Protein AF-A0A7V5PD47-F1 (afdb_monomer)

pLDDT: mean 81.43, std 14.52, range [39.03, 97.75]

Nearest PDB structures (foldseek):
  3t6g-assembly2_D  TM=5.057E-01  e=4.982E+00  Homo sapiens

Foldseek 3Di:
DVPVVVVCVVCVVVVPDDDPPCPVVVVVVVVVVVVVVVVVVVCVVVVVVVVVVVVVVVVVVVCVVPPCPDPDPCPPVVVVVLVVLLVVLVVLLVVLLVVLVPDDAPPDPVVSVVVNVVLVVLVVVLVVLVVVCVVPPPPVVSSVVSSVSSVVSNVVSVVVVVVRVVVVVVPDDDPPDPPDD

Structure (mmCIF, N/CA/C/O backbone):
data_AF-A0A7V5PD47-F1
#
_entry.id   AF-A0A7V5PD47-F1
#
loop_
_atom_site.group_PDB
_atom_site.id
_atom_site.type_symbol
_atom_site.label_atom_id
_atom_site.label_alt_id
_atom_site.label_comp_id
_atom_site.label_asym_id
_atom_site.label_entity_id
_atom_site.label_seq_id
_atom_site.pdbx_PDB_ins_code
_atom_site.Cartn_x
_atom_site.Cartn_y
_atom_site.Cartn_z
_atom_site.occupancy
_atom_site.B_iso_or_equiv
_atom_site.auth_seq_id
_atom_site.auth_comp_id
_atom_site.auth_asym_id
_atom_site.auth_atom_id
_atom_site.pdbx_PDB_model_num
ATOM 1 N N . MET A 1 1 ? 82.152 -24.594 -36.774 1.00 58.94 1 MET A N 1
ATOM 2 C CA . MET A 1 1 ? 82.075 -24.508 -35.300 1.00 58.94 1 MET A CA 1
ATOM 3 C C . MET A 1 1 ? 83.399 -24.050 -34.672 1.00 58.94 1 MET A C 1
ATOM 5 O O . MET A 1 1 ? 83.372 -23.385 -33.651 1.00 58.94 1 MET A O 1
ATOM 9 N N . ASP A 1 2 ? 84.544 -24.261 -35.330 1.00 72.94 2 ASP A N 1
ATOM 10 C CA . ASP A 1 2 ? 85.884 -24.079 -34.735 1.00 72.94 2 ASP A CA 1
ATOM 11 C C . ASP A 1 2 ? 86.361 -22.650 -34.431 1.00 72.94 2 ASP A C 1
ATOM 13 O O . ASP A 1 2 ? 87.332 -22.489 -33.694 1.00 72.94 2 ASP A O 1
ATOM 17 N N . LYS A 1 3 ? 85.757 -21.604 -35.015 1.00 82.06 3 LYS A N 1
ATOM 18 C CA . LYS A 1 3 ? 86.211 -20.213 -34.804 1.00 82.06 3 LYS A CA 1
ATOM 19 C C . LYS A 1 3 ? 85.827 -19.682 -33.424 1.00 82.06 3 LYS A C 1
ATOM 21 O O . LYS A 1 3 ? 86.646 -19.045 -32.774 1.00 82.06 3 LYS A O 1
ATOM 26 N N . LEU A 1 4 ? 84.603 -19.974 -32.982 1.00 83.81 4 LEU A N 1
ATOM 27 C CA . LEU A 1 4 ? 84.113 -19.558 -31.669 1.00 83.81 4 LEU A CA 1
ATOM 28 C C . LEU A 1 4 ? 84.845 -20.318 -30.560 1.00 83.81 4 LEU A C 1
ATOM 30 O O . LEU A 1 4 ? 85.308 -19.705 -29.607 1.00 83.81 4 LEU A O 1
ATOM 34 N N . SER A 1 5 ? 85.023 -21.632 -30.731 1.00 82.94 5 SER A N 1
ATOM 35 C CA . SER A 1 5 ? 85.768 -22.462 -29.782 1.00 82.94 5 SER A CA 1
ATOM 36 C C . SER A 1 5 ? 87.218 -22.003 -29.640 1.00 82.94 5 SER A C 1
ATOM 38 O O . SER A 1 5 ? 87.678 -21.831 -28.518 1.00 82.94 5 SER A O 1
ATOM 40 N N . ARG A 1 6 ? 87.913 -21.708 -30.754 1.00 86.25 6 ARG A N 1
ATOM 41 C CA . ARG A 1 6 ? 89.262 -21.123 -30.699 1.00 86.25 6 ARG A CA 1
ATOM 42 C C . ARG A 1 6 ? 89.269 -19.781 -29.982 1.00 86.25 6 ARG A C 1
ATOM 44 O O . ARG A 1 6 ? 90.082 -19.602 -29.093 1.00 86.25 6 ARG A O 1
ATOM 51 N N . TYR A 1 7 ? 88.347 -18.878 -30.311 1.00 89.19 7 TYR A N 1
ATOM 52 C CA . TYR A 1 7 ? 88.284 -17.556 -29.684 1.00 89.19 7 TYR A CA 1
ATOM 53 C C . TYR A 1 7 ? 88.085 -17.632 -28.164 1.00 89.19 7 TYR A C 1
ATOM 55 O O . TYR A 1 7 ? 88.817 -16.978 -27.426 1.00 89.19 7 TYR A O 1
ATOM 63 N N . ILE A 1 8 ? 87.142 -18.461 -27.705 1.00 86.25 8 ILE A N 1
ATOM 64 C CA . ILE A 1 8 ? 86.881 -18.683 -26.275 1.00 86.25 8 ILE A CA 1
ATOM 65 C C . ILE A 1 8 ? 88.110 -19.293 -25.597 1.00 86.25 8 ILE A C 1
ATOM 67 O O . ILE A 1 8 ? 88.453 -18.907 -24.487 1.00 86.25 8 ILE A O 1
ATOM 71 N N . GLN A 1 9 ? 88.798 -20.217 -26.268 1.00 84.44 9 GLN A N 1
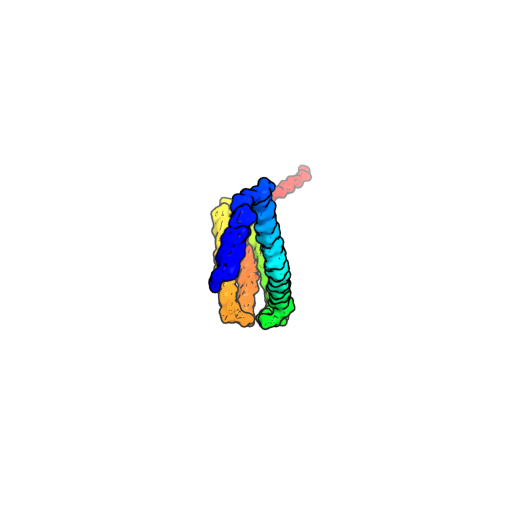ATOM 72 C CA . GLN A 1 9 ? 89.962 -20.888 -25.701 1.00 84.44 9 GLN A CA 1
ATOM 73 C C . GLN A 1 9 ? 91.203 -19.985 -25.648 1.00 84.44 9 GLN A C 1
ATOM 75 O O . GLN A 1 9 ? 91.967 -20.080 -24.694 1.00 84.44 9 GLN A O 1
ATOM 80 N N . THR A 1 10 ? 91.385 -19.085 -26.622 1.00 87.31 10 THR A N 1
ATOM 81 C CA . THR A 1 10 ? 92.471 -18.087 -26.626 1.00 87.31 10 THR A CA 1
ATOM 82 C C . THR A 1 10 ? 92.263 -16.992 -25.577 1.00 87.31 10 THR A C 1
ATOM 84 O O . THR A 1 10 ? 93.242 -16.494 -25.041 1.00 87.31 10 THR A O 1
ATOM 87 N N . HIS A 1 11 ? 91.012 -16.650 -25.253 1.00 86.56 11 HIS A N 1
ATOM 88 C CA . HIS A 1 11 ? 90.667 -15.605 -24.274 1.00 86.56 11 HIS A CA 1
ATOM 89 C C . HIS A 1 11 ? 90.121 -16.191 -22.967 1.00 86.56 11 HIS A C 1
ATOM 91 O O . HIS A 1 11 ? 89.362 -15.540 -22.257 1.00 86.56 11 HIS A O 1
ATOM 97 N N . ARG A 1 12 ? 90.454 -17.451 -22.661 1.00 81.25 12 ARG A N 1
ATOM 98 C CA . ARG A 1 12 ? 89.879 -18.175 -21.521 1.00 81.25 12 ARG A CA 1
ATOM 99 C C . ARG A 1 12 ? 90.144 -17.469 -20.193 1.00 81.25 12 ARG A C 1
ATOM 101 O O . ARG A 1 12 ? 89.242 -17.412 -19.365 1.00 81.25 12 ARG A O 1
ATOM 108 N N . GLU A 1 13 ? 91.337 -16.902 -20.027 1.00 81.88 13 GLU A N 1
ATOM 109 C CA . GLU A 1 13 ? 91.715 -16.178 -18.808 1.00 81.88 13 GLU A CA 1
ATOM 110 C C . GLU A 1 13 ? 90.809 -14.966 -18.547 1.00 81.88 13 GLU A C 1
ATOM 112 O O . GLU A 1 13 ? 90.414 -14.751 -17.407 1.00 81.88 13 GLU A O 1
ATOM 117 N N . ASP A 1 14 ? 90.367 -14.255 -19.591 1.00 82.38 14 ASP A N 1
ATOM 118 C CA . ASP A 1 14 ? 89.463 -13.101 -19.462 1.00 82.38 14 ASP A CA 1
ATOM 119 C C . ASP A 1 14 ? 88.055 -13.495 -18.976 1.00 82.38 14 ASP A C 1
ATOM 121 O O . ASP A 1 14 ? 87.327 -12.668 -18.423 1.00 82.38 14 ASP A O 1
ATOM 125 N N . PHE A 1 15 ? 87.654 -14.757 -19.179 1.00 79.75 15 PHE A N 1
ATOM 126 C CA . PHE A 1 15 ? 86.358 -15.292 -18.746 1.00 79.75 15 PHE A CA 1
ATOM 127 C C . PHE A 1 15 ? 86.397 -15.953 -17.364 1.00 79.75 15 PHE A C 1
ATOM 129 O O . PHE A 1 15 ? 85.338 -16.198 -16.789 1.00 79.75 15 PHE A O 1
ATOM 136 N N . GLU A 1 16 ? 87.587 -16.258 -16.843 1.00 77.56 16 GLU A N 1
ATOM 137 C CA . GLU A 1 16 ? 87.778 -16.855 -15.513 1.00 77.56 16 GLU A CA 1
ATOM 138 C C . GLU A 1 16 ? 87.988 -15.798 -14.416 1.00 77.56 16 GLU A C 1
ATOM 140 O O . GLU A 1 16 ? 88.070 -16.140 -13.237 1.00 77.56 16 GLU A O 1
ATOM 145 N N . VAL A 1 17 ? 88.020 -14.511 -14.785 1.00 79.31 17 VAL A N 1
ATOM 146 C CA . VAL A 1 17 ? 88.050 -13.395 -13.836 1.00 79.31 17 VAL A CA 1
ATOM 147 C C . VAL A 1 17 ? 86.720 -13.306 -13.094 1.00 79.31 17 VAL A C 1
ATOM 149 O O . VAL A 1 17 ? 85.649 -13.210 -13.699 1.00 79.31 17 VAL A O 1
ATOM 152 N N . ASP A 1 18 ? 86.803 -13.303 -11.766 1.00 76.19 18 ASP A N 1
ATOM 153 C CA . ASP A 1 18 ? 85.629 -13.217 -10.909 1.00 76.19 18 ASP A CA 1
ATOM 154 C C . ASP A 1 18 ? 84.878 -11.895 -11.134 1.00 76.19 18 ASP A C 1
ATOM 156 O O . ASP A 1 18 ? 85.470 -10.836 -11.381 1.00 76.19 18 ASP A O 1
ATOM 160 N N . ALA A 1 19 ? 83.548 -11.944 -11.075 1.00 74.31 19 ALA A N 1
ATOM 161 C CA . ALA A 1 19 ? 82.744 -10.753 -11.325 1.00 74.31 19 ALA A CA 1
ATOM 162 C C . ALA A 1 19 ? 83.050 -9.670 -10.270 1.00 74.31 19 ALA A C 1
ATOM 164 O O . ALA A 1 19 ? 83.188 -9.986 -9.087 1.00 74.31 19 ALA A O 1
ATOM 165 N N . PRO A 1 20 ? 83.086 -8.376 -10.647 1.00 79.94 20 PRO A N 1
ATOM 166 C CA . PRO A 1 20 ? 83.371 -7.313 -9.692 1.00 79.94 20 PRO A CA 1
ATOM 167 C C . PRO A 1 20 ? 82.329 -7.302 -8.569 1.00 79.94 20 PRO A C 1
ATOM 169 O O . PRO A 1 20 ? 81.128 -7.481 -8.820 1.00 79.94 20 PRO A O 1
ATOM 172 N N . GLU A 1 21 ? 82.774 -7.035 -7.340 1.00 81.19 21 GLU A N 1
ATOM 173 C CA . GLU A 1 21 ? 81.915 -7.043 -6.153 1.00 81.19 21 GLU A CA 1
ATOM 174 C C . GLU A 1 21 ? 80.632 -6.221 -6.366 1.00 81.19 21 GLU A C 1
ATOM 176 O O . GLU A 1 21 ? 80.638 -5.124 -6.940 1.00 81.19 21 GLU A O 1
ATOM 181 N N . GLY A 1 22 ? 79.489 -6.779 -5.958 1.00 81.62 22 GLY A N 1
ATOM 182 C CA . GLY A 1 22 ? 78.172 -6.156 -6.130 1.00 81.62 22 GLY A CA 1
ATOM 183 C C . GLY A 1 22 ? 77.592 -6.223 -7.553 1.00 81.62 22 GLY A C 1
ATOM 184 O O . GLY A 1 22 ? 76.548 -5.625 -7.827 1.00 81.62 22 GLY A O 1
ATOM 185 N N . HIS A 1 23 ? 78.218 -6.935 -8.502 1.00 86.88 23 HIS A N 1
ATOM 186 C CA . HIS A 1 23 ? 77.628 -7.196 -9.825 1.00 86.88 23 HIS A CA 1
ATOM 187 C C . HIS A 1 23 ? 76.261 -7.900 -9.726 1.00 86.88 23 HIS A C 1
ATOM 189 O O . HIS A 1 23 ? 75.295 -7.453 -10.351 1.00 86.88 23 HIS A O 1
ATOM 195 N N . GLY A 1 24 ? 76.154 -8.939 -8.889 1.00 86.44 24 GLY A N 1
ATOM 196 C CA . GLY A 1 24 ? 74.909 -9.686 -8.676 1.00 86.44 24 GLY A CA 1
ATOM 197 C C . GLY A 1 24 ? 73.771 -8.807 -8.152 1.00 86.44 24 GLY A C 1
ATOM 198 O O . GLY A 1 24 ? 72.665 -8.830 -8.691 1.00 86.44 24 GLY A O 1
ATOM 199 N N . GLU A 1 25 ? 74.053 -7.941 -7.179 1.00 86.50 25 GLU A N 1
ATOM 200 C CA . GLU A 1 25 ? 73.067 -6.994 -6.648 1.00 86.50 25 GLU A CA 1
ATOM 201 C C . GLU A 1 25 ? 72.596 -5.995 -7.709 1.00 86.50 25 GLU A C 1
ATOM 203 O O . GLU A 1 25 ? 71.400 -5.727 -7.842 1.00 86.50 25 GLU A O 1
ATOM 208 N N . ARG A 1 26 ? 73.522 -5.468 -8.523 1.00 85.19 26 ARG A N 1
ATOM 209 C CA . ARG A 1 26 ? 73.197 -4.560 -9.634 1.00 85.19 26 ARG A CA 1
ATOM 210 C C . ARG A 1 26 ? 72.350 -5.252 -10.702 1.00 85.19 26 ARG A C 1
ATOM 212 O O . ARG A 1 26 ? 71.422 -4.633 -11.234 1.00 85.19 26 ARG A O 1
ATOM 219 N N . PHE A 1 27 ? 72.630 -6.520 -10.990 1.00 86.75 27 PHE A N 1
ATOM 220 C CA . PHE A 1 27 ? 71.839 -7.338 -11.904 1.00 86.75 27 PHE A CA 1
ATOM 221 C C . PHE A 1 27 ? 70.420 -7.573 -11.364 1.00 86.75 27 PHE A C 1
ATOM 223 O O . PHE A 1 27 ? 69.443 -7.253 -12.047 1.00 86.75 27 PHE A O 1
ATOM 230 N N . LEU A 1 28 ? 70.292 -8.013 -10.108 1.00 85.62 28 LEU A N 1
ATOM 231 C CA . LEU A 1 28 ? 69.005 -8.216 -9.434 1.00 85.62 28 LEU A CA 1
ATOM 232 C C . LEU A 1 28 ? 68.186 -6.919 -9.356 1.00 85.62 28 LEU A C 1
ATOM 234 O O . LEU A 1 28 ? 66.979 -6.914 -9.614 1.00 85.62 28 LEU A O 1
ATOM 238 N N . LYS A 1 29 ? 68.838 -5.783 -9.082 1.00 85.75 29 LYS A N 1
ATOM 239 C CA . LYS A 1 29 ? 68.199 -4.461 -9.052 1.00 85.75 29 LYS A CA 1
ATOM 240 C C . LYS A 1 29 ? 67.661 -4.049 -10.428 1.00 85.75 29 LYS A C 1
ATOM 242 O O . LYS A 1 29 ? 66.534 -3.552 -10.513 1.00 85.75 29 LYS A O 1
ATOM 247 N N . LYS A 1 30 ? 68.412 -4.296 -11.511 1.00 81.25 30 LYS A N 1
ATOM 248 C CA . LYS A 1 30 ? 67.950 -4.056 -12.895 1.00 81.25 30 LYS A CA 1
ATOM 249 C C . LYS A 1 30 ? 66.792 -4.984 -13.285 1.00 81.25 30 LYS A C 1
ATOM 251 O O . LYS A 1 30 ? 65.845 -4.518 -13.924 1.00 81.25 30 LYS A O 1
ATOM 256 N N . LEU A 1 31 ? 66.819 -6.250 -12.862 1.00 79.50 31 LEU A N 1
ATOM 257 C CA . LEU A 1 31 ? 65.750 -7.220 -13.125 1.00 79.50 31 LEU A CA 1
ATOM 258 C C . LEU A 1 31 ? 64.430 -6.804 -12.450 1.00 79.50 31 LEU A C 1
ATOM 260 O O . LEU A 1 31 ? 63.381 -6.747 -13.098 1.00 79.50 31 LEU A O 1
ATOM 264 N N . ASN A 1 32 ? 64.495 -6.395 -11.180 1.00 74.75 32 ASN A N 1
ATOM 265 C CA . ASN A 1 32 ? 63.324 -5.965 -10.410 1.00 74.75 32 ASN A CA 1
ATOM 266 C C . ASN A 1 32 ? 62.680 -4.668 -10.939 1.00 74.75 32 ASN A C 1
ATOM 268 O O . ASN A 1 32 ? 61.454 -4.523 -10.913 1.00 74.75 32 ASN A O 1
ATOM 272 N N . HIS A 1 33 ? 63.466 -3.722 -11.466 1.00 66.75 33 HIS A N 1
ATOM 273 C CA . HIS A 1 33 ? 62.922 -2.490 -12.056 1.00 66.75 33 HIS A CA 1
ATOM 274 C C . HIS A 1 33 ? 62.134 -2.720 -13.355 1.00 66.75 33 HIS A C 1
ATOM 276 O O . HIS A 1 33 ? 61.173 -1.992 -13.625 1.00 66.75 33 HIS A O 1
ATOM 282 N N . ARG A 1 34 ? 62.480 -3.746 -14.143 1.00 61.22 34 ARG A N 1
ATOM 283 C CA . ARG A 1 34 ? 61.783 -4.060 -15.401 1.00 61.22 34 ARG A CA 1
ATOM 284 C C . ARG A 1 34 ? 60.384 -4.640 -15.159 1.00 61.22 34 ARG A C 1
ATOM 286 O O . ARG A 1 34 ? 59.446 -4.277 -15.867 1.00 61.22 34 ARG A O 1
ATOM 293 N N . HIS A 1 35 ? 60.215 -5.454 -14.114 1.00 60.88 35 HIS A N 1
ATOM 294 C CA . HIS A 1 35 ? 58.916 -6.040 -13.764 1.00 60.88 35 HIS A CA 1
ATOM 295 C C . HIS A 1 35 ? 57.913 -5.010 -13.224 1.00 60.88 35 HIS A C 1
ATOM 297 O O . HIS A 1 35 ? 56.755 -5.012 -13.649 1.00 60.88 35 HIS A O 1
ATOM 303 N N . ARG A 1 36 ? 58.346 -4.069 -12.368 1.00 58.69 36 ARG A N 1
ATOM 304 C CA . ARG A 1 36 ? 57.442 -3.074 -11.753 1.00 58.69 36 ARG A CA 1
ATOM 305 C C . ARG A 1 36 ? 56.825 -2.077 -12.742 1.00 58.69 36 ARG A C 1
ATOM 307 O O . ARG A 1 36 ? 55.672 -1.693 -12.560 1.00 58.69 36 ARG A O 1
ATOM 314 N N . ARG A 1 37 ? 57.535 -1.672 -13.805 1.00 56.12 37 ARG A N 1
ATOM 315 C CA . ARG A 1 37 ? 56.969 -0.760 -14.824 1.00 56.12 37 ARG A CA 1
ATOM 316 C C . ARG A 1 37 ? 55.928 -1.434 -15.727 1.00 56.12 37 ARG A C 1
ATOM 318 O O . ARG A 1 37 ? 55.008 -0.761 -16.182 1.00 56.12 37 ARG A O 1
ATOM 325 N N . SER A 1 38 ? 56.029 -2.745 -15.956 1.00 57.44 38 SER A N 1
ATOM 326 C CA . SER A 1 38 ? 55.135 -3.461 -16.881 1.00 57.44 38 SER A CA 1
ATOM 327 C C . SER A 1 38 ? 53.690 -3.581 -16.374 1.00 57.44 38 SER A C 1
ATOM 329 O O . SER A 1 38 ? 52.755 -3.454 -17.162 1.00 57.44 38 SER A O 1
ATOM 331 N N . LEU A 1 39 ? 53.492 -3.741 -15.060 1.00 57.41 39 LEU A N 1
ATOM 332 C CA . LEU A 1 39 ? 52.159 -3.882 -14.465 1.00 57.41 39 LEU A CA 1
ATOM 333 C C . LEU A 1 39 ? 51.364 -2.570 -14.516 1.00 57.41 39 LEU A C 1
ATOM 335 O O . LEU A 1 39 ? 50.199 -2.564 -14.909 1.00 57.41 39 LEU A O 1
ATOM 339 N N . LEU A 1 40 ? 52.010 -1.442 -14.203 1.00 57.31 40 LEU A N 1
ATOM 340 C CA . LEU A 1 40 ? 51.363 -0.125 -14.210 1.00 57.31 40 LEU A CA 1
ATOM 341 C C . LEU A 1 40 ? 50.981 0.341 -15.622 1.00 57.31 40 LEU A C 1
ATOM 343 O O . LEU A 1 40 ? 49.951 0.987 -15.805 1.00 57.31 40 LEU A O 1
ATOM 347 N N . ILE A 1 41 ? 51.782 0.002 -16.635 1.00 58.91 41 ILE A N 1
ATOM 348 C CA . ILE A 1 41 ? 51.493 0.367 -18.030 1.00 58.91 41 ILE A CA 1
ATOM 349 C C . ILE A 1 41 ? 50.381 -0.527 -18.605 1.00 58.91 41 ILE A C 1
ATOM 351 O O . ILE A 1 41 ? 49.539 -0.040 -19.358 1.00 58.91 41 ILE A O 1
ATOM 355 N N . ARG A 1 42 ? 50.311 -1.803 -18.196 1.00 60.34 42 ARG A N 1
ATOM 356 C CA . ARG A 1 42 ? 49.287 -2.759 -18.652 1.00 60.34 42 ARG A CA 1
ATOM 357 C C . ARG A 1 42 ? 47.911 -2.544 -18.010 1.00 60.34 42 ARG A C 1
ATOM 359 O O . ARG A 1 42 ? 46.904 -2.836 -18.645 1.00 60.34 42 ARG A O 1
ATOM 366 N N . ALA A 1 43 ? 47.852 -1.985 -16.800 1.00 60.25 43 ALA A N 1
ATOM 367 C CA . ALA A 1 43 ? 46.596 -1.671 -16.106 1.00 60.25 43 ALA A CA 1
ATOM 368 C C . ALA A 1 43 ? 45.908 -0.379 -16.601 1.00 60.25 43 ALA A C 1
ATOM 370 O O . ALA A 1 43 ? 44.695 -0.225 -16.454 1.00 60.25 43 ALA A O 1
ATOM 371 N N . ARG A 1 44 ? 46.651 0.549 -17.225 1.00 63.06 44 ARG A N 1
ATOM 372 C CA . ARG A 1 44 ? 46.114 1.821 -17.748 1.00 63.06 44 ARG A CA 1
ATOM 373 C C . ARG A 1 44 ? 44.988 1.674 -18.786 1.00 63.06 44 ARG A C 1
ATOM 375 O O . ARG A 1 44 ? 44.016 2.417 -18.663 1.00 63.06 44 ARG A O 1
ATOM 382 N N . PRO A 1 45 ? 45.059 0.785 -19.797 1.00 66.69 45 PRO A N 1
ATOM 383 C CA . PRO A 1 45 ? 43.943 0.602 -20.727 1.00 66.69 45 PRO A CA 1
ATOM 384 C C . PRO A 1 45 ? 42.736 -0.099 -20.082 1.00 66.69 45 PRO A C 1
ATOM 386 O O . PRO A 1 45 ? 41.606 0.260 -20.391 1.00 66.69 45 PRO A O 1
ATOM 389 N N . VAL A 1 46 ? 42.948 -1.028 -19.141 1.00 68.19 46 VAL A N 1
ATOM 390 C CA . VAL A 1 46 ? 41.859 -1.763 -18.464 1.00 68.19 46 VAL A CA 1
ATOM 391 C C . VAL A 1 46 ? 41.002 -0.829 -17.604 1.00 68.19 46 VAL A C 1
ATOM 393 O O . VAL A 1 46 ? 39.778 -0.892 -17.662 1.00 68.19 46 VAL A O 1
ATOM 396 N N . LEU A 1 47 ? 41.631 0.106 -16.883 1.00 68.31 47 LEU A N 1
ATOM 397 C CA . LEU A 1 47 ? 40.919 1.127 -16.102 1.00 68.31 47 LEU A CA 1
ATOM 398 C C . LEU A 1 47 ? 40.067 2.057 -16.981 1.00 68.31 47 LEU A C 1
ATOM 400 O O . LEU A 1 47 ? 38.970 2.441 -16.583 1.00 68.31 47 LEU A O 1
ATOM 404 N N . LYS A 1 48 ? 40.532 2.385 -18.194 1.00 72.75 48 LYS A N 1
ATOM 405 C CA . LYS A 1 48 ? 39.753 3.190 -19.150 1.00 72.75 48 LYS A CA 1
ATOM 406 C C . LYS A 1 48 ? 38.530 2.430 -19.670 1.00 72.75 48 LYS A C 1
ATOM 408 O O . LYS A 1 48 ? 37.450 3.003 -19.745 1.00 72.75 48 LYS A O 1
ATOM 413 N N . ILE A 1 49 ? 38.685 1.141 -19.979 1.00 75.69 49 ILE A N 1
ATOM 414 C CA . ILE A 1 49 ? 37.586 0.280 -20.447 1.00 75.69 49 ILE A CA 1
ATOM 415 C C . ILE A 1 49 ? 36.536 0.087 -19.341 1.00 75.69 49 ILE A C 1
ATOM 417 O O . ILE A 1 49 ? 35.339 0.184 -19.607 1.00 75.69 49 ILE A O 1
ATOM 421 N N . ALA A 1 50 ? 36.966 -0.110 -18.092 1.00 76.75 50 ALA A N 1
ATOM 422 C CA . ALA A 1 50 ? 36.062 -0.211 -16.947 1.00 76.75 50 ALA A CA 1
ATOM 423 C C . ALA A 1 50 ? 35.230 1.071 -16.746 1.00 76.75 50 ALA A C 1
ATOM 425 O O . ALA A 1 50 ? 34.024 0.996 -16.543 1.00 76.75 50 ALA A O 1
ATOM 426 N N . GLY A 1 51 ? 35.843 2.254 -16.879 1.00 79.31 51 GLY A N 1
ATOM 427 C CA . GLY A 1 51 ? 35.114 3.525 -16.791 1.00 79.31 51 GLY A CA 1
ATOM 428 C C . GLY A 1 51 ? 34.080 3.710 -17.908 1.00 79.31 51 GLY A C 1
ATOM 429 O O . GLY A 1 51 ? 32.958 4.132 -17.647 1.00 79.31 51 GLY A O 1
ATOM 430 N N . ILE A 1 52 ? 34.429 3.346 -19.145 1.00 83.50 52 ILE A N 1
ATOM 431 C CA . ILE A 1 52 ? 33.528 3.466 -20.301 1.00 83.50 52 ILE A CA 1
ATOM 432 C C . ILE A 1 52 ? 32.351 2.487 -20.187 1.00 83.50 52 ILE A C 1
ATOM 434 O O . ILE A 1 52 ? 31.207 2.883 -20.381 1.00 83.50 52 ILE A O 1
ATOM 438 N N . THR A 1 53 ? 32.608 1.225 -19.833 1.00 83.94 53 THR A N 1
ATOM 439 C CA . THR A 1 53 ? 31.546 0.218 -19.639 1.00 83.94 53 THR A CA 1
ATOM 440 C C . THR A 1 53 ? 30.598 0.596 -18.507 1.00 83.94 53 THR A C 1
ATOM 442 O O . THR A 1 53 ? 29.388 0.483 -18.675 1.00 83.94 53 THR A O 1
ATOM 445 N N . LEU A 1 54 ? 31.121 1.127 -17.398 1.00 87.62 54 LEU A N 1
ATOM 446 C CA . LEU A 1 54 ? 30.302 1.649 -16.308 1.00 87.62 54 LEU A CA 1
ATOM 447 C C . LEU A 1 54 ? 29.398 2.794 -16.791 1.00 87.62 54 LEU A C 1
ATOM 449 O O . LEU A 1 54 ? 28.200 2.767 -16.533 1.00 87.62 54 LEU A O 1
ATOM 453 N N . LEU A 1 55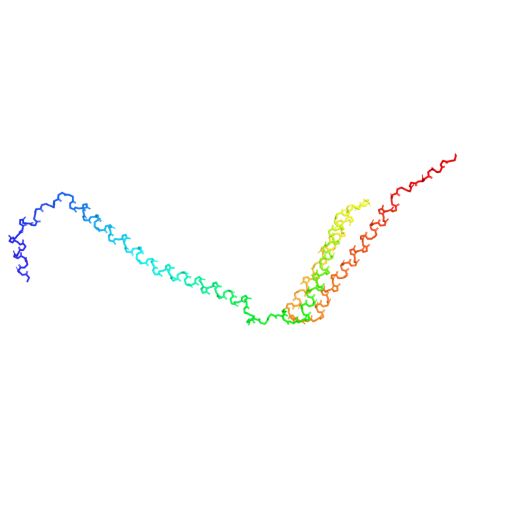 ? 29.931 3.752 -17.557 1.00 86.62 55 LEU A N 1
ATOM 454 C CA . LEU A 1 55 ? 29.128 4.837 -18.130 1.00 86.62 55 LEU A CA 1
ATOM 455 C C . LEU A 1 55 ? 28.052 4.334 -19.100 1.00 86.62 55 LEU A C 1
ATOM 457 O O . LEU A 1 55 ? 26.939 4.844 -19.060 1.00 86.62 55 LEU A O 1
ATOM 461 N N . PHE A 1 56 ? 28.337 3.324 -19.925 1.00 88.81 56 PHE A N 1
ATOM 462 C CA . PHE A 1 56 ? 27.325 2.715 -20.797 1.00 88.81 56 PHE A CA 1
ATOM 463 C C . PHE A 1 56 ? 26.236 1.982 -20.012 1.00 88.81 56 PHE A C 1
ATOM 465 O O . PHE A 1 56 ? 25.070 2.075 -20.381 1.00 88.81 56 PHE A O 1
ATOM 472 N N . ILE A 1 57 ? 26.583 1.290 -18.923 1.00 87.38 57 ILE A N 1
ATOM 473 C CA . ILE A 1 57 ? 25.601 0.627 -18.055 1.00 87.38 57 ILE A CA 1
ATOM 474 C C . ILE A 1 57 ? 24.728 1.673 -17.358 1.00 87.38 57 ILE A C 1
ATOM 476 O O . ILE A 1 57 ? 23.507 1.568 -17.414 1.00 87.38 57 ILE A O 1
ATOM 480 N N . LEU A 1 58 ? 25.324 2.709 -16.758 1.00 86.12 58 LEU A N 1
ATOM 481 C CA . LEU A 1 58 ? 24.562 3.790 -16.126 1.00 86.12 58 LEU A CA 1
ATOM 482 C C . LEU A 1 58 ? 23.704 4.558 -17.139 1.00 86.12 58 LEU A C 1
ATOM 484 O O . LEU A 1 58 ? 22.552 4.862 -16.851 1.00 86.12 58 LEU A O 1
ATOM 488 N N . SER A 1 59 ? 24.231 4.841 -18.331 1.00 85.88 59 SER A N 1
ATOM 489 C CA . SER A 1 59 ? 23.481 5.505 -19.400 1.00 85.88 59 SER A CA 1
ATOM 490 C C . SER A 1 59 ? 22.347 4.625 -19.928 1.00 85.88 59 SER A C 1
ATOM 492 O O . SER A 1 59 ? 21.252 5.129 -20.155 1.00 85.88 59 SER A O 1
ATOM 494 N N . GLY A 1 60 ? 22.575 3.317 -20.073 1.00 84.06 60 GLY A N 1
ATOM 495 C CA . GLY A 1 60 ? 21.554 2.350 -20.469 1.00 84.06 60 GLY A CA 1
ATOM 496 C C . GLY A 1 60 ? 20.442 2.211 -19.430 1.00 84.06 60 GLY A C 1
ATOM 497 O O . GLY A 1 60 ? 19.273 2.197 -19.800 1.00 84.06 60 GLY A O 1
ATOM 498 N N . LEU A 1 61 ? 20.787 2.186 -18.139 1.00 80.25 61 LEU A N 1
ATOM 499 C CA . LEU A 1 61 ? 19.812 2.220 -17.044 1.00 80.25 61 LEU A CA 1
ATOM 500 C C . LEU A 1 61 ? 19.003 3.523 -17.051 1.00 80.25 61 LEU A C 1
ATOM 502 O O . LEU A 1 61 ? 17.782 3.476 -16.963 1.00 80.25 61 LEU A O 1
ATOM 506 N N . TRP A 1 62 ? 19.662 4.668 -17.245 1.00 82.56 62 TRP A N 1
ATOM 507 C CA . TRP A 1 62 ? 18.994 5.969 -17.336 1.00 82.56 62 TRP A CA 1
ATOM 508 C C . TRP A 1 62 ? 18.021 6.041 -18.521 1.00 82.56 62 TRP A C 1
ATOM 510 O O . TRP A 1 62 ? 16.912 6.547 -18.388 1.00 82.56 62 TRP A O 1
ATOM 520 N N . ILE A 1 63 ? 18.398 5.480 -19.674 1.00 79.06 63 ILE A N 1
ATOM 521 C CA . ILE A 1 63 ? 17.524 5.368 -20.849 1.00 79.06 63 ILE A CA 1
ATOM 522 C C . ILE A 1 63 ? 16.354 4.419 -20.580 1.00 79.06 63 ILE A C 1
ATOM 524 O O . ILE A 1 63 ? 15.238 4.753 -20.952 1.00 79.06 63 ILE A O 1
ATOM 528 N N . LEU A 1 64 ? 16.554 3.279 -19.919 1.00 70.19 64 LEU A N 1
ATOM 529 C CA . LEU A 1 64 ? 15.454 2.375 -19.555 1.00 70.19 64 LEU A CA 1
ATOM 530 C C . LEU A 1 64 ? 14.451 3.023 -18.588 1.00 70.19 64 LEU A C 1
ATOM 532 O O . LEU A 1 64 ? 13.261 2.738 -18.675 1.00 70.19 64 LEU A O 1
ATOM 536 N N . GLU A 1 65 ? 14.921 3.891 -17.694 1.00 67.38 65 GLU A N 1
ATOM 537 C CA . GLU A 1 65 ? 14.074 4.601 -16.731 1.00 67.38 65 GLU A CA 1
ATOM 538 C C . GLU A 1 65 ? 13.362 5.818 -17.355 1.00 67.38 65 GLU A C 1
ATOM 540 O O . GLU A 1 65 ? 12.190 6.057 -17.074 1.00 67.38 65 GLU A O 1
ATOM 545 N N . HIS A 1 66 ? 14.026 6.570 -18.243 1.00 68.44 66 HIS A N 1
ATOM 546 C CA . HIS A 1 66 ? 13.469 7.800 -18.828 1.00 68.44 66 HIS A CA 1
ATOM 547 C C . HIS A 1 66 ? 12.838 7.646 -20.212 1.00 68.44 66 HIS A C 1
ATOM 549 O O . HIS A 1 66 ? 11.998 8.462 -20.602 1.00 68.44 66 HIS A O 1
ATOM 555 N N . THR A 1 67 ? 13.224 6.633 -20.982 1.00 57.59 67 THR A N 1
ATOM 556 C CA . THR A 1 67 ? 12.567 6.328 -22.251 1.00 57.59 67 THR A CA 1
ATOM 557 C C . THR A 1 67 ? 11.521 5.258 -21.991 1.00 57.59 67 THR A C 1
ATOM 559 O O . THR A 1 67 ? 11.821 4.119 -21.651 1.00 57.59 67 THR A O 1
ATOM 562 N N . ASN A 1 68 ? 10.258 5.649 -22.146 1.00 56.12 68 ASN A N 1
ATOM 563 C CA . ASN A 1 68 ? 9.077 4.790 -22.062 1.00 56.12 68 ASN A CA 1
ATOM 564 C C . ASN A 1 68 ? 9.026 3.764 -23.222 1.00 56.12 68 ASN A C 1
ATOM 566 O O . ASN A 1 68 ? 8.038 3.708 -23.953 1.00 56.12 68 ASN A O 1
ATOM 570 N N . LEU A 1 69 ? 10.110 3.019 -23.459 1.00 55.56 69 LEU A N 1
ATOM 571 C CA . LEU A 1 69 ? 10.204 1.963 -24.472 1.00 55.56 69 LEU A CA 1
ATOM 572 C C . LEU A 1 69 ? 9.381 0.729 -24.078 1.00 55.56 69 LEU A C 1
ATOM 574 O O . LEU A 1 69 ? 9.044 -0.087 -24.931 1.00 55.56 69 LEU A O 1
ATOM 578 N N . LEU A 1 70 ? 9.014 0.622 -22.800 1.00 55.94 70 LEU A N 1
ATOM 579 C CA . LEU A 1 70 ? 7.976 -0.278 -22.322 1.00 55.94 70 LEU A CA 1
ATOM 580 C C . LEU A 1 70 ? 6.640 0.485 -22.327 1.00 55.94 70 LEU A C 1
ATOM 582 O O . LEU A 1 70 ? 6.599 1.616 -21.828 1.00 55.94 70 LEU A O 1
ATOM 586 N N . PRO A 1 71 ? 5.546 -0.082 -22.869 1.00 52.38 71 PRO A N 1
ATOM 587 C CA . PRO A 1 71 ? 4.218 0.492 -22.704 1.00 52.38 71 PRO A CA 1
ATOM 588 C C . PRO A 1 71 ? 3.875 0.472 -21.210 1.00 52.38 71 PRO A C 1
ATOM 590 O O . PRO A 1 71 ? 3.450 -0.545 -20.671 1.00 52.38 71 PRO A O 1
ATOM 593 N N . SER A 1 72 ? 4.131 1.584 -20.518 1.00 55.12 72 SER A N 1
ATOM 594 C CA . SER A 1 72 ? 3.670 1.753 -19.147 1.00 55.12 72 SER A CA 1
ATOM 595 C C . SER A 1 72 ? 2.158 1.986 -19.192 1.00 55.12 72 SER A C 1
ATOM 597 O O . SER A 1 72 ? 1.730 2.940 -19.854 1.00 55.12 72 SER A O 1
ATOM 599 N N . PRO A 1 73 ? 1.345 1.170 -18.497 1.00 56.25 73 PRO A N 1
ATOM 600 C CA . PRO A 1 73 ? -0.088 1.429 -18.344 1.00 56.25 73 PRO A CA 1
ATOM 601 C C . PRO A 1 73 ? -0.363 2.775 -17.647 1.00 56.25 73 PRO A C 1
ATOM 603 O O . PRO A 1 73 ? -1.464 3.298 -17.715 1.00 56.25 73 PRO A O 1
ATOM 606 N N . GLU A 1 74 ? 0.651 3.396 -17.040 1.00 55.50 74 GLU A N 1
ATOM 607 C CA . GLU A 1 74 ? 0.568 4.695 -16.364 1.00 55.50 74 GLU A CA 1
ATOM 608 C C . GLU A 1 74 ? 0.288 5.887 -17.306 1.00 55.50 74 GLU A C 1
ATOM 610 O O . GLU A 1 74 ? 0.038 6.992 -16.836 1.00 55.50 74 GLU A O 1
ATOM 615 N N . LYS A 1 75 ? 0.313 5.689 -18.633 1.00 59.19 75 LYS A N 1
ATOM 616 C CA . LYS A 1 75 ? -0.056 6.728 -19.615 1.00 59.19 75 LYS A CA 1
ATOM 617 C C . LYS A 1 75 ? -1.552 6.798 -19.916 1.00 59.19 75 LYS A C 1
ATOM 619 O O . LYS A 1 75 ? -1.967 7.720 -20.617 1.00 59.19 75 LYS A O 1
ATOM 624 N N . ASP A 1 76 ? -2.335 5.835 -19.441 1.00 70.06 76 ASP A N 1
ATOM 625 C CA . ASP A 1 76 ? -3.784 5.898 -19.557 1.00 70.06 76 ASP A CA 1
ATOM 626 C C . ASP A 1 76 ? -4.328 6.861 -18.483 1.00 70.06 76 ASP A C 1
ATOM 628 O O . ASP A 1 76 ? -4.135 6.603 -17.288 1.00 70.06 76 ASP A O 1
ATOM 632 N N . PRO A 1 77 ? -4.976 7.979 -18.865 1.00 75.44 77 PRO A N 1
ATOM 633 C CA . PRO A 1 77 ? -5.532 8.931 -17.906 1.00 75.44 77 PRO A CA 1
ATOM 634 C C . PRO A 1 77 ? -6.494 8.274 -16.907 1.00 75.44 77 PRO A C 1
ATOM 636 O O . PRO A 1 77 ? -6.517 8.672 -15.746 1.00 75.44 77 PRO A O 1
ATOM 639 N N . GLN A 1 78 ? -7.212 7.218 -17.303 1.00 76.38 78 GLN A N 1
ATOM 640 C CA . GLN A 1 78 ? -8.116 6.504 -16.397 1.00 76.38 78 GLN A CA 1
ATOM 641 C C . GLN A 1 78 ? -7.358 5.735 -15.307 1.00 76.38 78 GLN A C 1
ATOM 643 O O . GLN A 1 78 ? -7.780 5.695 -14.151 1.00 76.38 78 GLN A O 1
ATOM 648 N N . ILE A 1 79 ? -6.200 5.161 -15.644 1.00 80.94 79 ILE A N 1
ATOM 649 C CA . ILE A 1 79 ? -5.345 4.447 -14.685 1.00 80.94 79 ILE A CA 1
ATOM 650 C C . ILE A 1 79 ? -4.703 5.434 -13.700 1.00 80.94 79 ILE A C 1
ATOM 652 O O . ILE A 1 79 ? -4.530 5.111 -12.521 1.00 80.94 79 ILE A O 1
ATOM 656 N N . ALA A 1 80 ? -4.392 6.653 -14.150 1.00 84.31 80 ALA A N 1
ATOM 657 C CA . ALA A 1 80 ? -3.901 7.718 -13.281 1.00 84.31 80 ALA A CA 1
ATOM 658 C C . ALA A 1 80 ? -4.968 8.177 -12.267 1.00 84.31 80 ALA A C 1
ATOM 660 O O . ALA A 1 80 ? -4.686 8.212 -11.067 1.00 84.31 80 ALA A O 1
ATOM 661 N N . GLU A 1 81 ? -6.197 8.446 -12.721 1.00 87.06 81 GLU A N 1
ATOM 662 C CA . GLU A 1 81 ? -7.331 8.804 -11.849 1.00 87.06 81 GLU A CA 1
ATOM 663 C C . GLU A 1 81 ? -7.665 7.686 -10.848 1.00 87.06 81 GLU A C 1
ATOM 665 O O . GLU A 1 81 ? -7.917 7.937 -9.661 1.00 87.06 81 GLU A O 1
ATOM 670 N N . PHE A 1 82 ? -7.601 6.429 -11.298 1.00 90.50 82 PHE A N 1
ATOM 671 C CA . PHE A 1 82 ? -7.750 5.263 -10.434 1.00 90.50 82 PHE A CA 1
ATOM 672 C C . PHE A 1 82 ? -6.711 5.253 -9.307 1.00 90.50 82 PHE A C 1
ATOM 674 O O . PHE A 1 82 ? -7.069 5.117 -8.136 1.00 90.50 82 PHE A O 1
ATOM 681 N N . LYS A 1 83 ? -5.426 5.420 -9.645 1.00 90.19 83 LYS A N 1
ATOM 682 C CA . LYS A 1 83 ? -4.313 5.379 -8.685 1.00 90.19 83 LYS A CA 1
ATOM 683 C C . LYS A 1 83 ? -4.423 6.488 -7.640 1.00 90.19 83 LYS A C 1
ATOM 685 O O . LYS A 1 83 ? -4.135 6.259 -6.465 1.00 90.19 83 LYS A O 1
ATOM 690 N N . GLU A 1 84 ? -4.859 7.678 -8.044 1.00 92.00 84 GLU A N 1
ATOM 691 C CA . GLU A 1 84 ? -5.133 8.778 -7.116 1.00 92.00 84 GLU A CA 1
ATOM 692 C C . GLU A 1 84 ? -6.266 8.420 -6.143 1.00 92.00 84 GLU A C 1
ATOM 694 O O . GLU A 1 84 ? -6.111 8.553 -4.924 1.00 92.00 84 GLU A O 1
ATOM 699 N N . THR A 1 85 ? -7.373 7.891 -6.671 1.00 95.06 85 THR A N 1
ATOM 700 C CA . THR A 1 85 ? -8.540 7.480 -5.878 1.00 95.06 85 THR A CA 1
ATOM 701 C C . THR A 1 85 ? -8.196 6.356 -4.899 1.00 95.06 85 THR A C 1
ATOM 703 O O . THR A 1 85 ? -8.549 6.419 -3.718 1.00 95.06 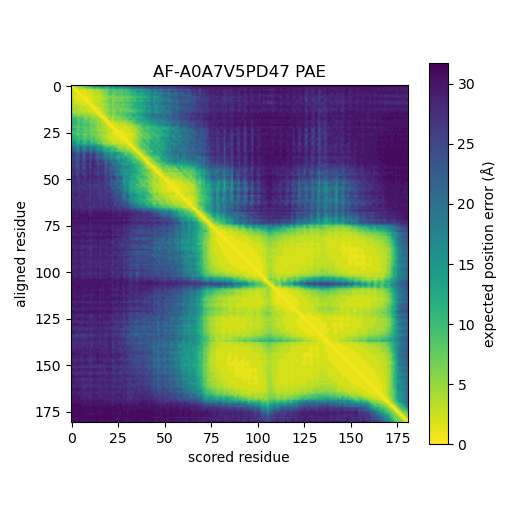85 THR A O 1
ATOM 706 N N . GLU A 1 86 ? -7.466 5.339 -5.358 1.00 94.25 86 GLU A N 1
ATOM 707 C CA . GLU A 1 86 ? -6.975 4.244 -4.524 1.00 94.25 86 GLU A CA 1
ATOM 708 C C . GLU A 1 86 ? -6.118 4.784 -3.374 1.00 94.25 86 GLU A C 1
ATOM 710 O O . GLU A 1 86 ? -6.366 4.466 -2.208 1.00 94.25 86 GLU A O 1
ATOM 715 N N . ASN A 1 87 ? -5.145 5.645 -3.683 1.00 95.50 87 ASN A N 1
ATOM 716 C CA . ASN A 1 87 ? -4.241 6.206 -2.686 1.00 95.50 87 ASN A CA 1
ATOM 717 C C . ASN A 1 87 ? -4.986 7.050 -1.638 1.00 95.50 87 ASN A C 1
ATOM 719 O O . ASN A 1 87 ? -4.681 6.973 -0.441 1.00 95.50 87 ASN A O 1
ATOM 723 N N . TYR A 1 88 ? -5.998 7.815 -2.061 1.00 97.00 88 TYR A N 1
ATOM 724 C CA . TYR A 1 88 ? -6.858 8.577 -1.158 1.00 97.00 88 TYR A CA 1
ATOM 725 C C . TYR A 1 88 ? -7.541 7.663 -0.130 1.00 97.00 88 TYR A C 1
ATOM 727 O O . TYR A 1 88 ? -7.387 7.863 1.081 1.00 97.00 88 TYR A O 1
ATOM 735 N N . TYR A 1 89 ? -8.255 6.628 -0.584 1.00 97.44 89 TYR A N 1
ATOM 736 C CA . TYR A 1 89 ? -8.975 5.734 0.325 1.00 97.44 89 TYR A CA 1
ATOM 737 C C . TYR A 1 89 ? -8.037 4.860 1.163 1.00 97.44 89 TYR A C 1
ATOM 739 O O . TYR A 1 89 ? -8.286 4.680 2.358 1.00 97.44 89 TYR A O 1
ATOM 747 N N . ALA A 1 90 ? -6.933 4.375 0.592 1.00 96.12 90 ALA A N 1
ATOM 748 C CA . ALA A 1 90 ? -5.919 3.619 1.323 1.00 96.12 90 ALA A CA 1
ATOM 749 C C . ALA A 1 90 ? -5.334 4.440 2.485 1.00 96.12 90 ALA A C 1
ATOM 751 O O . ALA A 1 90 ? -5.211 3.947 3.613 1.00 96.12 90 ALA A O 1
ATOM 752 N N . THR A 1 91 ? -5.051 5.724 2.246 1.00 97.69 91 THR A N 1
ATOM 753 C CA . THR A 1 91 ? -4.568 6.645 3.281 1.00 97.69 91 THR A CA 1
ATOM 754 C C . THR A 1 91 ? -5.608 6.840 4.386 1.00 97.69 91 THR A C 1
ATOM 756 O O . THR A 1 91 ? -5.271 6.743 5.568 1.00 97.69 91 THR A O 1
ATOM 759 N N . GLN A 1 92 ? -6.881 7.046 4.030 1.00 97.75 92 GLN A N 1
ATOM 760 C CA . GLN A 1 92 ? -7.975 7.174 5.001 1.00 97.75 92 GLN A CA 1
ATOM 761 C C . GLN A 1 92 ? -8.140 5.908 5.854 1.00 97.75 92 GLN A C 1
ATOM 763 O O . GLN A 1 92 ? -8.253 5.992 7.080 1.00 97.75 92 GLN A O 1
ATOM 768 N N . VAL A 1 93 ? -8.095 4.725 5.234 1.00 97.31 93 VAL A N 1
ATOM 769 C CA . VAL A 1 93 ? -8.146 3.437 5.941 1.00 97.31 93 VAL A CA 1
ATOM 770 C C . VAL A 1 93 ? -6.987 3.315 6.923 1.00 97.31 93 VAL A C 1
ATOM 772 O O . VAL A 1 93 ? -7.214 2.980 8.083 1.00 97.31 93 VAL A O 1
ATOM 775 N N . SER A 1 94 ? -5.763 3.641 6.501 1.00 96.44 94 SER A N 1
ATOM 776 C CA . SER A 1 94 ? -4.585 3.611 7.374 1.00 96.44 94 SER A CA 1
ATOM 777 C C . SER A 1 94 ? -4.747 4.541 8.582 1.00 96.44 94 SER A C 1
ATOM 779 O O . SER A 1 94 ? -4.519 4.138 9.726 1.00 96.44 94 SER A O 1
ATOM 781 N N . GLN A 1 95 ? -5.221 5.769 8.360 1.00 97.25 95 GLN A N 1
ATOM 782 C CA . GLN A 1 95 ? -5.481 6.733 9.431 1.00 97.25 95 GLN A CA 1
ATOM 783 C C . GLN A 1 95 ? -6.538 6.221 10.419 1.00 97.25 95 GLN A C 1
ATOM 785 O O . GLN A 1 95 ? -6.303 6.228 11.630 1.00 97.25 95 GLN 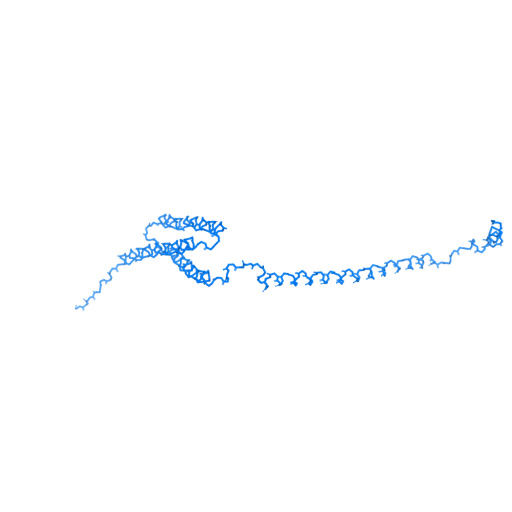A O 1
ATOM 790 N N . LYS A 1 96 ? -7.680 5.724 9.927 1.00 96.06 96 LYS A N 1
ATOM 791 C CA . LYS A 1 96 ? -8.764 5.199 10.773 1.00 96.06 96 LYS A CA 1
ATOM 792 C C . LYS A 1 96 ? -8.373 3.921 11.505 1.00 96.06 96 LYS A C 1
ATOM 794 O O . LYS A 1 96 ? -8.671 3.783 12.690 1.00 96.06 96 LYS A O 1
ATOM 799 N N . TYR A 1 97 ? -7.652 3.017 10.854 1.00 95.81 97 TYR A N 1
ATOM 800 C CA . TYR A 1 97 ? -7.129 1.811 11.487 1.00 95.81 97 TYR A CA 1
ATOM 801 C C . TYR A 1 97 ? -6.164 2.157 12.629 1.00 95.81 97 TYR A C 1
ATOM 803 O O . TYR A 1 97 ? -6.288 1.635 13.739 1.00 95.81 97 TYR A O 1
ATOM 811 N N . ASN A 1 98 ? -5.255 3.110 12.401 1.00 95.12 98 ASN A N 1
ATOM 812 C CA . ASN A 1 98 ? -4.362 3.608 13.443 1.00 95.12 98 ASN A CA 1
ATOM 813 C C . ASN A 1 98 ? -5.133 4.286 14.581 1.00 95.12 98 ASN A C 1
ATOM 815 O O . ASN A 1 98 ? -4.824 4.040 15.746 1.00 95.12 98 ASN A O 1
ATOM 819 N N . GLN A 1 99 ? -6.164 5.079 14.281 1.00 94.06 99 GLN A N 1
ATOM 820 C CA . GLN A 1 99 ? -7.043 5.653 15.300 1.00 94.06 99 GLN A CA 1
ATOM 821 C C . GLN A 1 99 ? -7.677 4.549 16.166 1.00 94.06 99 GLN A C 1
ATOM 823 O O . GLN A 1 99 ? -7.540 4.578 17.390 1.00 94.06 99 GLN A O 1
ATOM 828 N N . LEU A 1 100 ? -8.297 3.539 15.546 1.00 91.88 100 LEU A N 1
ATOM 829 C CA . LEU A 1 100 ? -8.926 2.410 16.240 1.00 91.88 100 LEU A CA 1
ATOM 830 C C . LEU A 1 100 ? -7.929 1.650 17.129 1.00 91.88 100 LEU A C 1
ATOM 832 O O . LEU A 1 100 ? -8.232 1.316 18.277 1.00 91.88 100 LEU A O 1
ATOM 836 N N . LYS A 1 101 ? -6.708 1.423 16.630 1.00 91.56 101 LYS A N 1
ATOM 837 C CA . LYS A 1 101 ? -5.632 0.755 17.373 1.00 91.56 101 LYS A CA 1
ATOM 838 C C . LYS A 1 101 ? -5.268 1.493 18.666 1.00 91.56 101 LYS A C 1
ATOM 840 O O . LYS A 1 101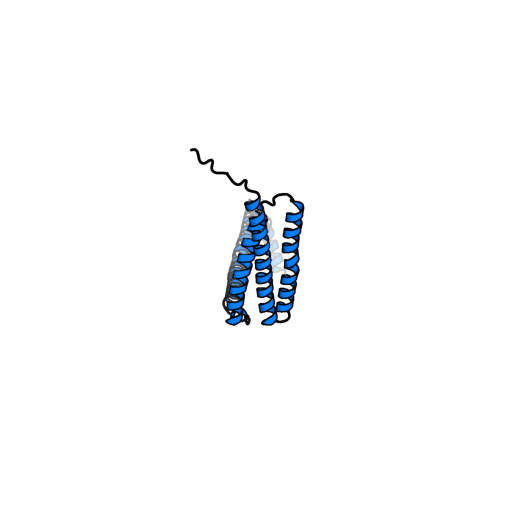 ? -4.975 0.835 19.666 1.00 91.56 101 LYS A O 1
ATOM 845 N N . HIS A 1 102 ? -5.323 2.824 18.686 1.00 90.44 102 HIS A N 1
ATOM 846 C CA . HIS A 1 102 ? -4.979 3.634 19.863 1.00 90.44 102 HIS A CA 1
ATOM 847 C C . HIS A 1 102 ? -6.180 3.967 20.762 1.00 90.44 102 HIS A C 1
ATOM 849 O O . HIS A 1 102 ? -5.988 4.390 21.903 1.00 90.44 102 HIS A O 1
ATOM 855 N N . MET A 1 103 ? -7.417 3.725 20.315 1.00 87.81 103 MET A N 1
ATOM 856 C CA . MET A 1 103 ? -8.601 3.896 21.161 1.00 87.81 103 MET A CA 1
ATOM 857 C C . MET A 1 103 ? -8.621 2.894 22.325 1.00 87.81 103 MET A C 1
ATOM 859 O O . MET A 1 103 ? -8.237 1.722 22.200 1.00 87.81 103 MET A O 1
ATOM 863 N N . LYS A 1 104 ? -9.089 3.369 23.485 1.00 82.75 104 LYS A N 1
ATOM 864 C CA . LYS A 1 104 ? -9.316 2.541 24.674 1.00 82.75 104 LYS A CA 1
ATOM 865 C C . LYS A 1 104 ? -10.661 1.830 24.554 1.00 82.75 104 LYS A C 1
ATOM 867 O O . LYS A 1 104 ? -11.685 2.470 24.338 1.00 82.75 104 LYS A O 1
ATOM 872 N N . PHE A 1 105 ? -10.663 0.515 24.714 1.00 81.56 105 PHE A N 1
ATOM 873 C CA . PHE A 1 105 ? -11.896 -0.258 24.802 1.00 81.56 105 PHE A CA 1
ATOM 874 C C . PHE A 1 105 ? -12.280 -0.319 26.278 1.00 81.56 105 PHE A C 1
ATOM 876 O O . PHE A 1 105 ? -11.464 -0.702 27.116 1.00 81.56 105 PHE A O 1
ATOM 883 N N . VAL A 1 106 ? -13.483 0.142 26.608 1.00 68.81 106 VAL A N 1
ATOM 884 C CA . VAL A 1 106 ? -14.000 0.068 27.977 1.00 68.81 106 VAL A CA 1
ATOM 885 C C . VAL A 1 106 ? -14.520 -1.356 28.170 1.00 68.81 106 VAL A C 1
ATOM 887 O O . VAL A 1 106 ? -15.522 -1.714 27.566 1.00 68.81 106 VAL A O 1
ATOM 890 N N . GLY A 1 107 ? -13.822 -2.174 28.962 1.00 63.47 107 GLY A N 1
ATOM 891 C CA . GLY A 1 107 ? -14.308 -3.488 29.406 1.00 63.47 107 GLY A CA 1
ATOM 892 C C . GLY A 1 107 ? -13.561 -4.710 28.859 1.00 63.47 107 GLY A C 1
ATOM 893 O O . GLY A 1 107 ? -13.214 -5.570 29.660 1.00 63.47 107 GLY A O 1
ATOM 894 N N . ASP A 1 108 ? -13.272 -4.795 27.552 1.00 72.62 108 ASP A N 1
ATOM 895 C CA . ASP A 1 108 ? -12.748 -6.037 26.946 1.00 72.62 108 ASP A CA 1
ATOM 896 C C . ASP A 1 108 ? -11.581 -5.816 25.955 1.00 72.62 108 ASP A C 1
ATOM 898 O O . ASP A 1 108 ? -11.739 -5.326 24.831 1.00 72.62 108 ASP A O 1
ATOM 902 N N . THR A 1 109 ? -10.372 -6.201 26.376 1.00 78.75 109 THR A N 1
ATOM 903 C CA . THR A 1 109 ? -9.151 -6.205 25.554 1.00 78.75 109 THR A CA 1
ATOM 904 C C . THR A 1 109 ? -9.112 -7.330 24.517 1.00 78.75 109 THR A C 1
ATOM 906 O O . THR A 1 109 ? -8.438 -7.160 23.499 1.00 78.75 109 THR A O 1
ATOM 909 N N . LEU A 1 110 ? -9.822 -8.446 24.722 1.00 84.44 110 LEU A N 1
ATOM 910 C CA . LEU A 1 110 ? -9.905 -9.545 23.753 1.00 84.44 110 LEU A CA 1
ATOM 911 C C . LEU A 1 110 ? -10.747 -9.134 22.547 1.00 84.44 110 LEU A C 1
ATOM 913 O O . LEU A 1 110 ? -10.323 -9.332 21.408 1.00 84.44 110 LEU A O 1
ATOM 917 N N . GLN A 1 111 ? -11.883 -8.473 22.778 1.00 85.00 111 GLN A N 1
ATOM 918 C CA . GLN A 1 111 ? -12.737 -7.972 21.699 1.00 85.00 111 GLN A CA 1
ATOM 919 C C . GLN A 1 111 ? -11.982 -7.016 20.764 1.00 85.00 111 GLN A C 1
ATOM 921 O O . GLN A 1 111 ? -12.086 -7.122 19.540 1.00 85.00 111 GLN A O 1
ATOM 926 N N . LYS A 1 112 ? -11.140 -6.136 21.326 1.00 87.00 112 LYS A N 1
ATOM 927 C CA . LYS A 1 112 ? -10.252 -5.264 20.541 1.00 87.00 112 LYS A CA 1
ATOM 928 C C . LYS A 1 112 ? -9.313 -6.062 19.638 1.00 87.00 112 LYS A C 1
ATOM 930 O O . LYS A 1 112 ? -9.142 -5.711 18.473 1.00 87.00 112 LYS A O 1
ATOM 935 N N . GLN A 1 113 ? -8.683 -7.110 20.167 1.00 89.12 113 GLN A N 1
ATOM 936 C CA . GLN A 1 113 ? -7.754 -7.932 19.389 1.00 89.12 113 GLN A CA 1
ATOM 937 C C . GLN A 1 113 ? -8.464 -8.672 18.255 1.00 89.12 113 GLN A C 1
ATOM 939 O O . GLN A 1 113 ? -7.936 -8.709 17.147 1.00 89.12 113 GLN A O 1
ATOM 944 N N . ILE A 1 114 ? -9.661 -9.208 18.506 1.00 91.19 114 ILE A N 1
ATOM 945 C CA . ILE A 1 114 ? -10.468 -9.897 17.491 1.00 91.19 114 ILE A CA 1
ATOM 946 C C . ILE A 1 114 ? -10.809 -8.942 16.343 1.00 91.19 114 ILE A C 1
ATOM 948 O O . ILE A 1 114 ? -10.559 -9.269 15.188 1.00 91.19 114 ILE A O 1
ATOM 952 N N . ILE A 1 115 ? -11.292 -7.736 16.656 1.00 91.31 115 ILE A N 1
ATOM 953 C CA . ILE A 1 115 ? -11.635 -6.727 15.643 1.00 91.31 115 ILE A CA 1
ATOM 954 C C . ILE A 1 115 ? -10.404 -6.320 14.824 1.00 91.31 115 ILE A C 1
ATOM 956 O O . ILE A 1 115 ? -10.464 -6.268 13.598 1.00 91.31 115 ILE A O 1
ATOM 960 N N . LEU A 1 116 ? -9.271 -6.039 15.478 1.00 92.56 116 LEU A N 1
ATOM 961 C CA . LEU A 1 116 ? -8.042 -5.665 14.768 1.00 92.56 116 LEU A CA 1
ATOM 962 C C . LEU A 1 116 ? -7.524 -6.805 13.882 1.00 92.56 116 LEU A C 1
ATOM 964 O O . LEU A 1 116 ? -7.050 -6.550 12.777 1.00 92.56 116 LEU A O 1
ATOM 968 N N . LYS A 1 117 ? -7.638 -8.054 14.346 1.00 93.25 117 LYS A N 1
ATOM 969 C CA . LYS A 1 117 ? -7.276 -9.238 13.564 1.00 93.25 117 LYS A CA 1
ATOM 970 C C . LYS A 1 117 ? -8.166 -9.386 12.330 1.00 93.25 117 LYS A C 1
ATOM 972 O O . LYS A 1 117 ? -7.637 -9.688 11.267 1.00 93.25 117 LYS A O 1
ATOM 977 N N . GLU A 1 118 ? -9.466 -9.137 12.458 1.00 92.94 118 GLU A N 1
ATOM 978 C CA . GLU A 1 118 ? -10.406 -9.184 11.334 1.00 92.94 118 GLU A CA 1
ATOM 979 C C . GLU A 1 118 ? -10.069 -8.129 10.272 1.00 92.94 118 GLU A C 1
ATOM 981 O O . GLU A 1 118 ? -9.956 -8.431 9.090 1.00 92.94 118 GLU A O 1
ATOM 986 N N . PHE A 1 119 ? -9.766 -6.894 10.673 1.00 93.38 119 PHE A N 1
ATOM 987 C CA . PHE A 1 119 ? -9.314 -5.889 9.704 1.00 93.38 119 PHE A CA 1
ATOM 988 C C . PHE A 1 119 ? -7.982 -6.239 9.030 1.00 93.38 119 PHE A C 1
ATOM 990 O O . PHE A 1 119 ? -7.754 -5.822 7.893 1.00 93.38 119 PHE A O 1
ATOM 997 N N . GLY A 1 120 ? -7.108 -6.982 9.713 1.00 89.38 120 GLY A N 1
ATOM 998 C CA . GLY A 1 120 ? -5.882 -7.518 9.124 1.00 89.38 120 GLY A CA 1
ATOM 999 C C . GLY A 1 120 ? -6.133 -8.687 8.164 1.00 89.38 120 GLY A C 1
ATOM 1000 O O . GLY A 1 120 ? -5.455 -8.795 7.149 1.00 89.38 120 GLY A O 1
ATOM 1001 N N . SER A 1 121 ? -7.120 -9.550 8.431 1.00 90.25 121 SER A N 1
ATOM 1002 C CA . SER A 1 121 ? -7.438 -10.689 7.553 1.00 90.25 121 SER A CA 1
ATOM 1003 C C . SER A 1 121 ? -8.023 -10.240 6.209 1.00 90.25 121 SER A C 1
ATOM 1005 O O . SER A 1 121 ? -7.769 -10.883 5.185 1.00 90.25 121 SER A O 1
ATOM 1007 N N . MET A 1 122 ? -8.717 -9.095 6.183 1.00 91.69 122 MET A N 1
ATOM 1008 C CA . MET A 1 122 ? -9.253 -8.482 4.962 1.00 91.69 122 MET A CA 1
ATOM 1009 C C . MET A 1 122 ? -8.184 -8.203 3.890 1.00 91.69 122 MET A C 1
ATOM 1011 O O . MET A 1 122 ? -8.512 -8.206 2.706 1.00 91.69 122 MET A O 1
ATOM 1015 N N . ASP A 1 123 ? -6.908 -8.023 4.260 1.00 90.06 123 ASP A N 1
ATOM 1016 C CA . ASP A 1 123 ? -5.828 -7.734 3.299 1.00 90.06 123 ASP A CA 1
ATOM 1017 C C . ASP A 1 123 ? -5.612 -8.869 2.280 1.00 90.06 123 ASP A C 1
ATOM 1019 O O . ASP A 1 123 ? -5.134 -8.633 1.168 1.00 90.06 123 ASP A O 1
ATOM 1023 N N . SER A 1 124 ? -6.033 -10.093 2.616 1.00 93.25 124 SER A N 1
ATOM 1024 C CA . SER A 1 124 ? -6.023 -11.231 1.688 1.00 93.25 124 SER A CA 1
ATOM 1025 C C . SER A 1 124 ? -6.913 -11.016 0.456 1.00 93.25 124 SER A C 1
ATOM 1027 O O . SER A 1 124 ? -6.536 -11.421 -0.644 1.00 93.25 124 SER A O 1
ATOM 1029 N N . VAL A 1 125 ? -8.051 -10.329 0.612 1.00 94.12 125 VAL A N 1
ATOM 1030 C CA . VAL A 1 125 ? -8.977 -10.009 -0.487 1.00 94.12 125 VAL A CA 1
ATOM 1031 C C . VAL A 1 125 ? -8.310 -9.053 -1.470 1.00 94.12 125 VAL A C 1
ATOM 1033 O O . VAL A 1 125 ? -8.332 -9.280 -2.677 1.00 94.12 125 VAL A O 1
ATOM 1036 N N . TYR A 1 126 ? -7.644 -8.021 -0.956 1.00 94.62 126 TYR A N 1
ATOM 1037 C CA . TYR A 1 126 ? -6.921 -7.064 -1.787 1.00 94.62 126 TYR A CA 1
ATOM 1038 C C . TYR A 1 126 ? -5.752 -7.716 -2.537 1.00 94.62 126 TYR A C 1
ATOM 1040 O O . TYR A 1 126 ? -5.559 -7.458 -3.723 1.00 94.62 126 TYR A O 1
ATOM 1048 N N . TYR A 1 127 ? -5.013 -8.625 -1.891 1.00 95.44 127 TYR A N 1
ATOM 1049 C CA . TYR A 1 127 ? -3.958 -9.391 -2.562 1.00 95.44 127 TYR A CA 1
ATOM 1050 C C . TYR A 1 127 ? -4.496 -10.234 -3.728 1.00 95.44 127 TYR A C 1
ATOM 1052 O O . TYR A 1 127 ? -3.860 -10.318 -4.781 1.00 95.44 127 TYR A O 1
ATOM 1060 N N . GLN A 1 128 ? -5.678 -10.834 -3.564 1.00 96.12 128 GLN A N 1
ATOM 1061 C CA . GLN A 1 128 ? -6.328 -11.581 -4.636 1.00 96.12 128 GLN A CA 1
ATOM 1062 C C . GLN A 1 128 ? -6.703 -10.661 -5.808 1.00 96.12 128 GLN A C 1
ATOM 1064 O O . GLN A 1 128 ? -6.350 -10.967 -6.943 1.00 96.12 128 GLN A O 1
ATOM 1069 N N . LEU A 1 129 ? -7.287 -9.489 -5.536 1.00 95.94 129 LEU A N 1
ATOM 1070 C CA . LEU A 1 129 ? -7.592 -8.490 -6.570 1.00 95.94 129 LEU A CA 1
ATOM 1071 C C . LEU A 1 129 ? -6.332 -8.017 -7.314 1.00 95.94 129 LEU A C 1
ATOM 1073 O O . LEU A 1 129 ? -6.331 -7.934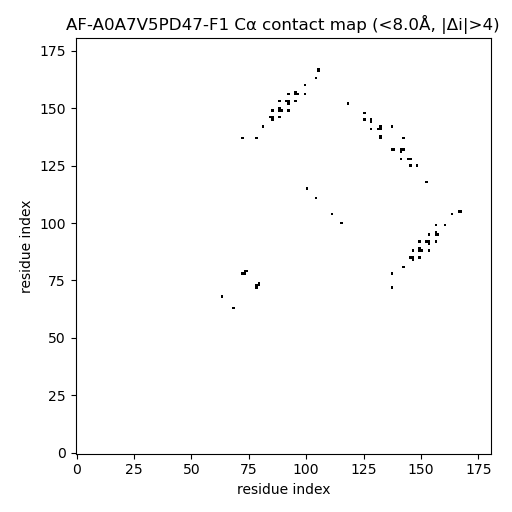 -8.540 1.00 95.94 129 LEU A O 1
ATOM 1077 N N . GLN A 1 130 ? -5.221 -7.789 -6.605 1.00 94.50 130 GLN A N 1
ATOM 1078 C CA . GLN A 1 130 ? -3.938 -7.456 -7.237 1.00 94.50 130 GLN A CA 1
ATOM 1079 C C . GLN A 1 130 ? -3.433 -8.568 -8.160 1.00 94.50 130 GLN A C 1
ATOM 1081 O O . GLN A 1 130 ? -2.839 -8.298 -9.206 1.00 94.50 130 GLN A O 1
ATOM 1086 N N . LYS A 1 131 ? -3.617 -9.830 -7.764 1.00 96.31 131 LYS A N 1
ATOM 1087 C CA . LYS A 1 131 ? -3.239 -10.983 -8.581 1.00 96.31 131 LYS A CA 1
ATOM 1088 C C . LYS A 1 131 ? -4.100 -11.058 -9.843 1.00 96.31 131 LYS A C 1
ATOM 1090 O O . LYS A 1 131 ? -3.555 -11.281 -10.922 1.00 96.31 131 LYS A O 1
ATOM 1095 N N . ASP A 1 132 ? -5.399 -10.819 -9.717 1.00 95.12 132 ASP A N 1
ATOM 1096 C CA . ASP A 1 132 ? -6.337 -10.849 -10.839 1.00 95.12 132 ASP A CA 1
ATOM 1097 C C . ASP A 1 132 ? -6.078 -9.689 -11.817 1.00 95.12 132 ASP A C 1
ATOM 1099 O O . ASP A 1 132 ? -6.087 -9.904 -13.031 1.00 95.12 132 ASP A O 1
ATOM 1103 N N . LEU A 1 133 ? -5.721 -8.501 -11.310 1.00 92.56 133 LEU A N 1
ATOM 1104 C CA . LEU A 1 133 ? -5.315 -7.349 -12.124 1.00 92.56 133 LEU A CA 1
ATOM 1105 C C . LEU A 1 133 ? -4.009 -7.610 -12.887 1.00 92.56 133 LEU A C 1
ATOM 1107 O O . LEU A 1 133 ? -3.849 -7.177 -14.024 1.00 92.56 133 LEU A O 1
ATOM 1111 N N . LYS A 1 134 ? -3.064 -8.349 -12.291 1.00 91.12 134 LYS A N 1
ATOM 1112 C CA . LYS A 1 134 ? -1.836 -8.766 -12.991 1.00 91.12 134 LYS A CA 1
ATOM 1113 C C . LYS A 1 134 ? -2.122 -9.736 -14.136 1.00 91.12 134 LYS A C 1
ATOM 1115 O O . LYS A 1 134 ? -1.399 -9.711 -15.127 1.00 91.12 134 LYS A O 1
ATOM 1120 N N . MET A 1 135 ? -3.132 -10.598 -13.992 1.00 92.75 135 MET A N 1
ATOM 1121 C CA . MET A 1 135 ? -3.554 -11.507 -15.064 1.00 92.75 135 MET A CA 1
ATOM 1122 C C . MET A 1 135 ? -4.359 -10.788 -16.149 1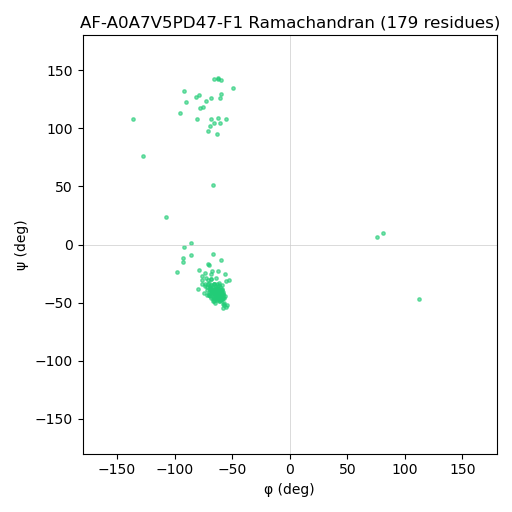.00 92.75 135 MET A C 1
ATOM 1124 O O . MET A 1 135 ? -4.264 -11.169 -17.312 1.00 92.75 135 MET A O 1
ATOM 1128 N N . ASN A 1 136 ? -5.101 -9.740 -15.781 1.00 89.94 136 ASN A N 1
ATOM 1129 C CA . ASN A 1 136 ? -5.929 -8.944 -16.686 1.00 89.94 136 ASN A CA 1
ATOM 1130 C C . ASN A 1 136 ? -5.588 -7.445 -16.550 1.00 89.94 136 ASN A C 1
ATOM 1132 O O . ASN A 1 136 ? -6.333 -6.700 -15.905 1.00 89.94 136 ASN A O 1
ATOM 1136 N N . PRO A 1 137 ? -4.453 -6.985 -17.116 1.00 86.06 137 PRO A N 1
ATOM 1137 C CA . PRO A 1 137 ? -4.045 -5.588 -17.010 1.00 86.06 137 PRO A CA 1
ATOM 1138 C C . PRO A 1 137 ? -5.097 -4.650 -17.611 1.00 86.06 137 PRO A C 1
ATOM 1140 O O . PRO A 1 137 ? -5.517 -4.845 -18.750 1.00 86.06 137 PRO A O 1
ATOM 1143 N N . GLY A 1 138 ? -5.495 -3.624 -16.856 1.00 83.69 138 GLY A N 1
ATOM 1144 C CA . GLY A 1 138 ? -6.474 -2.628 -17.306 1.00 83.69 138 GLY A CA 1
ATOM 1145 C C . GLY A 1 138 ? -7.941 -3.057 -17.197 1.00 83.69 138 GLY A C 1
ATOM 1146 O O . GLY A 1 138 ? -8.801 -2.356 -17.716 1.00 83.69 138 GLY A O 1
ATOM 1147 N N . ASP A 1 139 ? -8.263 -4.175 -16.533 1.00 91.38 139 ASP A N 1
ATOM 1148 C CA . ASP A 1 139 ? -9.664 -4.539 -16.275 1.00 91.38 139 ASP A CA 1
ATOM 1149 C C . ASP A 1 139 ? -10.300 -3.569 -15.263 1.00 91.38 139 ASP A C 1
ATOM 1151 O O . ASP A 1 139 ? -10.095 -3.674 -14.049 1.00 91.38 139 ASP A O 1
ATOM 1155 N N . GLU A 1 140 ? -11.104 -2.633 -15.774 1.00 90.94 140 GLU A N 1
ATOM 1156 C CA . GLU A 1 140 ? -11.828 -1.623 -14.992 1.00 90.94 140 GLU A CA 1
ATOM 1157 C C . GLU A 1 140 ? -12.667 -2.219 -13.857 1.00 90.94 140 GLU A C 1
ATOM 1159 O O . GLU A 1 140 ? -12.823 -1.590 -12.812 1.00 90.94 140 GLU A O 1
ATOM 1164 N N . ARG A 1 141 ? -13.187 -3.442 -14.012 1.00 93.75 141 ARG A N 1
ATOM 1165 C CA . ARG A 1 141 ? -14.006 -4.089 -12.975 1.00 93.75 141 ARG A CA 1
ATOM 1166 C C . ARG A 1 141 ? -13.155 -4.461 -11.768 1.00 93.75 141 ARG A C 1
ATOM 1168 O O . ARG A 1 141 ? -13.600 -4.309 -10.633 1.00 93.75 141 ARG A O 1
ATOM 1175 N N . ILE A 1 142 ? -11.931 -4.931 -12.014 1.00 94.81 142 ILE A N 1
ATOM 1176 C CA . ILE A 1 142 ? -10.979 -5.279 -10.954 1.00 94.81 142 ILE A CA 1
ATOM 1177 C C . ILE A 1 142 ? -10.495 -4.004 -10.267 1.00 94.81 142 ILE A C 1
ATOM 1179 O O . ILE A 1 142 ? -10.470 -3.950 -9.039 1.00 94.81 142 ILE A O 1
ATOM 1183 N N . LEU A 1 143 ? -10.187 -2.963 -11.046 1.00 93.56 143 LEU A N 1
ATOM 1184 C CA . LEU A 1 143 ? -9.867 -1.639 -10.517 1.00 93.56 143 LEU A CA 1
ATOM 1185 C C . LEU A 1 143 ? -11.007 -1.140 -9.610 1.00 93.56 143 LEU A C 1
ATOM 1187 O O . LEU A 1 143 ? -10.796 -0.880 -8.427 1.00 93.56 143 LEU A O 1
ATOM 1191 N N . HIS A 1 144 ? -12.248 -1.121 -10.093 1.00 94.75 144 HIS A N 1
ATOM 1192 C CA . HIS A 1 144 ? -13.400 -0.703 -9.294 1.00 94.75 144 HIS A CA 1
ATOM 1193 C C . HIS A 1 144 ? -13.552 -1.512 -7.996 1.00 94.75 144 HIS A C 1
ATOM 1195 O O . HIS A 1 144 ? -13.711 -0.922 -6.927 1.00 94.75 144 HIS A O 1
ATOM 1201 N N . ALA A 1 145 ? -13.400 -2.838 -8.058 1.00 96.38 145 ALA A N 1
ATOM 1202 C CA . ALA A 1 145 ? -13.449 -3.704 -6.881 1.00 96.38 145 ALA A CA 1
ATOM 1203 C C . ALA A 1 145 ? -12.343 -3.384 -5.852 1.00 96.38 145 ALA A C 1
ATOM 1205 O O . ALA A 1 145 ? -12.569 -3.492 -4.646 1.00 96.38 145 ALA A O 1
ATOM 1206 N N . MET A 1 146 ? -11.154 -2.954 -6.292 1.00 95.81 146 MET A N 1
ATOM 1207 C CA . MET A 1 146 ? -10.078 -2.513 -5.391 1.00 95.81 146 MET A CA 1
ATOM 1208 C C . MET A 1 146 ? -10.430 -1.210 -4.660 1.00 95.81 146 MET A C 1
ATOM 1210 O O . MET A 1 146 ? -10.147 -1.084 -3.466 1.00 95.81 146 MET A O 1
ATOM 1214 N N . ILE A 1 147 ? -11.084 -0.256 -5.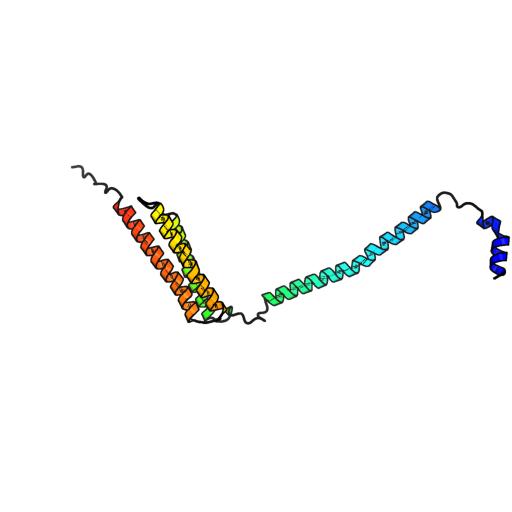333 1.00 96.06 147 ILE A N 1
ATOM 1215 C CA . ILE A 1 147 ? -11.610 0.954 -4.674 1.00 96.06 147 ILE A CA 1
ATOM 1216 C C . ILE A 1 147 ? -12.733 0.586 -3.700 1.00 96.06 147 ILE A C 1
ATOM 1218 O O . ILE A 1 147 ? -12.710 1.023 -2.547 1.00 96.06 147 ILE A O 1
ATOM 1222 N N . GLU A 1 148 ? -13.685 -0.245 -4.130 1.00 96.50 148 GLU A N 1
ATOM 1223 C CA . GLU A 1 148 ? -14.815 -0.690 -3.309 1.00 96.50 148 GLU A CA 1
ATOM 1224 C C . GLU A 1 148 ? -14.342 -1.422 -2.043 1.00 96.50 148 GLU A C 1
ATOM 1226 O O . GLU A 1 148 ? -14.878 -1.200 -0.953 1.00 96.50 148 GLU A O 1
ATOM 1231 N N . TYR A 1 149 ? -13.280 -2.228 -2.149 1.00 96.62 149 TYR A N 1
ATOM 1232 C CA . TYR A 1 149 ? -12.615 -2.850 -1.005 1.00 96.62 149 TYR A CA 1
ATOM 1233 C C . TYR A 1 149 ? -12.194 -1.806 0.039 1.00 96.62 149 TYR A C 1
ATOM 1235 O O . TYR A 1 149 ? -12.553 -1.927 1.217 1.00 96.62 149 TYR A O 1
ATOM 1243 N N . TYR A 1 150 ? -11.470 -0.756 -0.369 1.00 97.56 150 TYR A N 1
ATOM 1244 C CA . TYR A 1 150 ? -11.033 0.277 0.569 1.00 97.56 150 TYR A CA 1
ATOM 1245 C C . TYR A 1 150 ? -12.206 1.091 1.124 1.00 97.56 150 TYR A C 1
ATOM 1247 O O . TYR A 1 150 ? -12.222 1.377 2.322 1.00 97.56 150 TYR A O 1
ATOM 1255 N N . GLN A 1 151 ? -13.205 1.428 0.304 1.00 97.00 151 GLN A N 1
ATOM 1256 C CA . GLN A 1 151 ? -14.415 2.126 0.753 1.00 97.00 151 GLN A CA 1
ATOM 1257 C C . GLN A 1 151 ? -15.176 1.311 1.807 1.00 97.00 151 GLN A C 1
ATOM 1259 O O . GLN A 1 151 ? -15.542 1.834 2.861 1.00 97.00 151 GLN A O 1
ATOM 1264 N N . THR A 1 152 ? -15.352 0.012 1.570 1.00 96.94 152 THR A N 1
ATOM 1265 C CA . THR A 1 152 ? -16.019 -0.907 2.500 1.00 96.94 152 THR A CA 1
ATOM 1266 C C . THR A 1 152 ? -15.240 -1.024 3.807 1.00 96.94 152 THR A C 1
ATOM 1268 O O . THR A 1 152 ? -15.813 -0.879 4.891 1.00 96.94 152 THR A O 1
ATOM 1271 N N . LYS A 1 153 ? -13.915 -1.204 3.727 1.00 96.75 153 LYS A N 1
ATOM 1272 C CA . LYS A 1 153 ? -13.035 -1.256 4.902 1.00 96.75 153 LYS A CA 1
ATOM 1273 C C . LYS A 1 153 ? -13.088 0.046 5.705 1.00 96.75 153 LYS A C 1
ATOM 1275 O O . LYS A 1 153 ? -13.183 0.011 6.932 1.00 96.75 153 LYS A O 1
ATOM 1280 N N . LEU A 1 154 ? -13.093 1.193 5.026 1.00 97.56 154 LEU A N 1
ATOM 1281 C CA . LEU A 1 154 ? -13.213 2.513 5.644 1.00 97.56 154 LEU A CA 1
ATOM 1282 C C . LEU A 1 154 ? -14.561 2.694 6.354 1.00 97.56 154 LEU A C 1
ATOM 1284 O O . LEU A 1 154 ? -14.597 3.159 7.494 1.00 97.56 154 LEU A O 1
ATOM 1288 N N . ASN A 1 155 ? -15.659 2.298 5.710 1.00 97.69 155 ASN A N 1
ATOM 1289 C CA . ASN A 1 155 ? -17.003 2.365 6.282 1.00 97.69 155 ASN A CA 1
ATOM 1290 C C . ASN A 1 155 ? -17.110 1.516 7.552 1.00 97.69 155 ASN A C 1
ATOM 1292 O O . ASN A 1 155 ? -17.572 2.008 8.582 1.00 97.69 155 ASN A O 1
ATOM 1296 N N . ALA A 1 156 ? -16.610 0.280 7.517 1.00 96.25 156 ALA A N 1
ATOM 1297 C CA . ALA A 1 156 ? -16.581 -0.594 8.685 1.00 96.25 156 ALA A CA 1
ATOM 1298 C C . ALA A 1 156 ? -15.752 0.003 9.839 1.00 96.25 156 ALA A C 1
ATOM 1300 O O . ALA A 1 156 ? -16.213 0.024 10.985 1.00 96.25 156 ALA A O 1
ATOM 1301 N N . LEU A 1 157 ? -14.564 0.552 9.546 1.00 96.56 157 LEU A N 1
ATOM 1302 C CA . LEU A 1 157 ? -13.731 1.239 10.540 1.00 96.56 157 LEU A CA 1
ATOM 1303 C C . LEU A 1 157 ? -14.469 2.421 11.179 1.00 96.56 157 LEU A C 1
ATOM 1305 O O . LEU A 1 157 ? -14.481 2.546 12.404 1.00 96.56 157 LEU A O 1
ATOM 1309 N N . ASN A 1 158 ? -15.109 3.266 10.369 1.00 96.81 158 ASN A N 1
ATOM 1310 C CA . ASN A 1 158 ? -15.874 4.411 10.859 1.00 96.81 158 ASN A CA 1
ATOM 1311 C C . ASN A 1 158 ? -17.037 3.976 11.757 1.00 96.81 158 ASN A C 1
ATOM 1313 O O . ASN A 1 158 ? -17.218 4.549 12.832 1.00 96.81 158 ASN A O 1
ATOM 1317 N N . THR A 1 159 ? -17.790 2.946 11.367 1.00 95.75 159 THR A N 1
ATOM 1318 C CA . THR A 1 159 ? -18.900 2.420 12.173 1.00 95.75 159 THR A CA 1
ATOM 1319 C C . THR A 1 159 ? -18.420 1.954 13.545 1.00 95.75 159 THR A C 1
ATOM 1321 O O . THR A 1 159 ? -18.992 2.354 14.560 1.00 95.75 159 THR A O 1
ATOM 1324 N N . ILE A 1 160 ? -17.331 1.183 13.605 1.00 92.81 160 ILE A N 1
ATOM 1325 C CA . ILE A 1 160 ? -16.788 0.680 14.875 1.00 92.81 160 ILE A CA 1
ATOM 1326 C C . ILE A 1 160 ? -16.252 1.826 15.740 1.00 92.81 160 ILE A C 1
ATOM 1328 O O . ILE A 1 160 ? -16.555 1.896 16.932 1.00 92.81 160 ILE A O 1
ATOM 1332 N N . ILE A 1 161 ? -15.498 2.761 15.157 1.00 93.75 161 ILE A N 1
ATOM 1333 C CA . ILE A 1 161 ? -14.992 3.944 15.873 1.00 93.75 161 ILE A CA 1
ATOM 1334 C C . ILE A 1 161 ? -16.148 4.762 16.464 1.00 93.75 161 ILE A C 1
ATOM 1336 O O . ILE A 1 161 ? -16.074 5.193 17.620 1.00 93.75 161 ILE A O 1
ATOM 1340 N N . ASN A 1 162 ? -17.230 4.950 15.705 1.00 93.38 162 ASN A N 1
ATOM 1341 C CA . ASN A 1 162 ? -18.408 5.685 16.156 1.00 93.38 162 ASN A CA 1
ATOM 1342 C C . ASN A 1 162 ? -19.104 4.971 17.321 1.00 93.38 162 ASN A C 1
ATOM 1344 O O . ASN A 1 162 ? -19.402 5.609 18.330 1.00 93.38 162 ASN A O 1
ATOM 1348 N N . GLN A 1 163 ? -19.302 3.654 17.227 1.00 90.00 163 GLN A N 1
ATOM 1349 C CA . GLN A 1 163 ? -19.899 2.852 18.300 1.00 90.00 163 GLN A CA 1
ATOM 1350 C C . GLN A 1 163 ? -19.071 2.925 19.589 1.00 90.00 163 GLN A C 1
ATOM 1352 O O . GLN A 1 163 ? -19.608 3.206 20.662 1.00 90.00 163 GLN A O 1
ATOM 1357 N N . LEU A 1 164 ? -17.750 2.763 19.489 1.00 88.31 164 LEU A N 1
ATOM 1358 C CA . LEU A 1 164 ? -16.846 2.871 20.638 1.00 88.31 164 LEU A CA 1
ATOM 1359 C C . LEU A 1 164 ? -16.876 4.266 21.268 1.00 88.31 164 LEU A C 1
ATOM 1361 O O . LEU A 1 164 ? -16.881 4.393 22.492 1.00 88.31 164 LEU A O 1
ATOM 1365 N N . SER A 1 165 ? -16.933 5.314 20.446 1.00 88.25 165 SER A N 1
ATOM 1366 C CA . SER A 1 165 ? -17.018 6.697 20.927 1.00 88.25 165 SER A CA 1
ATOM 1367 C C . SER A 1 165 ? -18.330 6.962 21.673 1.00 88.25 165 SER A C 1
ATOM 1369 O O . SER A 1 165 ? -18.323 7.610 22.720 1.00 88.25 165 SER A O 1
ATOM 1371 N N . GLN A 1 166 ? -19.455 6.427 21.185 1.00 87.69 166 GLN A N 1
ATOM 1372 C CA . GLN A 1 166 ? -20.750 6.537 21.866 1.00 87.69 166 GLN A CA 1
ATOM 1373 C C . GLN A 1 166 ? -20.736 5.831 23.227 1.00 87.69 166 GLN A C 1
ATOM 1375 O O . GLN A 1 166 ? -21.155 6.418 24.224 1.00 87.69 166 GLN A O 1
ATOM 1380 N N . ILE A 1 167 ? -20.184 4.615 23.295 1.00 84.81 167 ILE A N 1
ATOM 1381 C CA . ILE A 1 167 ? -20.044 3.864 24.552 1.00 84.81 167 ILE A CA 1
ATOM 1382 C C . ILE A 1 167 ? -19.173 4.641 25.552 1.00 84.81 167 ILE A C 1
ATOM 1384 O O . ILE A 1 167 ? -19.533 4.769 26.721 1.00 84.81 167 ILE A O 1
ATOM 1388 N N . GLN A 1 168 ? -18.047 5.208 25.113 1.00 82.19 168 GLN A N 1
ATOM 1389 C CA . GLN A 1 168 ? -17.184 6.018 25.982 1.00 82.19 168 GLN A CA 1
ATOM 1390 C C . GLN A 1 168 ? -17.881 7.280 26.508 1.00 82.19 168 GLN A C 1
ATOM 1392 O O . GLN A 1 168 ? -17.686 7.641 27.667 1.00 82.19 168 GLN A O 1
ATOM 1397 N N . ASN A 1 169 ? -18.683 7.957 25.682 1.00 80.44 169 ASN A N 1
ATOM 1398 C CA . ASN A 1 169 ? -19.390 9.172 26.086 1.00 80.44 169 ASN A CA 1
ATOM 1399 C C . ASN A 1 169 ? -20.547 8.886 27.053 1.00 80.44 169 ASN A C 1
ATOM 1401 O O . ASN A 1 169 ? -20.710 9.626 28.020 1.00 80.44 169 ASN A O 1
ATOM 1405 N N . ASN A 1 170 ? -21.293 7.798 26.847 1.00 75.62 170 ASN A N 1
ATOM 1406 C CA . ASN A 1 170 ? -22.397 7.403 27.729 1.00 75.62 170 ASN A CA 1
ATOM 1407 C C . ASN A 1 170 ? -21.924 6.954 29.122 1.00 75.62 170 ASN A C 1
ATOM 1409 O O . ASN A 1 170 ? -22.670 7.076 30.088 1.00 75.62 170 ASN A O 1
ATOM 1413 N N . ASN A 1 171 ? -20.681 6.480 29.239 1.00 64.75 171 ASN A N 1
ATOM 1414 C CA . ASN A 1 171 ? -20.077 6.061 30.507 1.00 64.75 171 ASN A CA 1
ATOM 1415 C C . ASN A 1 171 ? -19.427 7.212 31.306 1.00 64.75 171 ASN A C 1
ATOM 1417 O O . ASN A 1 171 ? -18.868 6.968 32.376 1.00 64.75 171 ASN A O 1
ATOM 1421 N N . LYS A 1 172 ? -19.470 8.464 30.823 1.00 5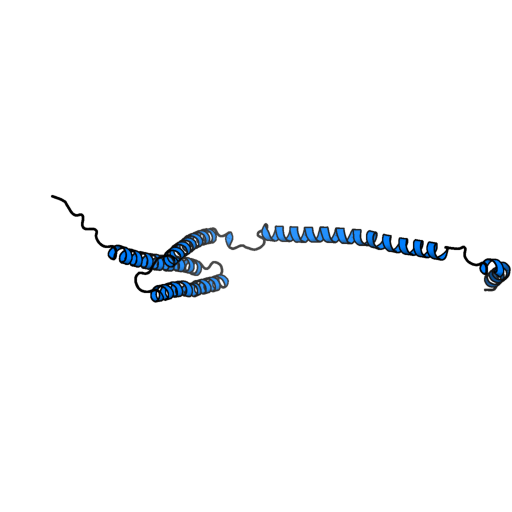9.31 172 LYS A N 1
ATOM 1422 C CA . LYS A 1 172 ? -19.024 9.627 31.611 1.00 59.31 172 LYS A CA 1
ATOM 1423 C C . LYS A 1 172 ? -20.124 10.013 32.614 1.00 59.31 172 LYS A C 1
ATOM 1425 O O . LYS A 1 172 ? -21.268 10.191 32.195 1.00 59.31 172 LYS A O 1
ATOM 1430 N N . PRO A 1 173 ? -19.822 10.174 33.918 1.00 52.62 173 PRO A N 1
ATOM 1431 C CA . PRO A 1 173 ? -20.828 10.577 34.895 1.00 52.62 173 PRO A CA 1
ATOM 1432 C C . PRO A 1 173 ? -21.393 11.953 34.519 1.00 52.62 173 PRO A C 1
ATOM 1434 O O . PRO A 1 173 ? -20.638 12.909 34.332 1.00 52.62 173 PRO A O 1
ATOM 1437 N N . LYS A 1 174 ? -22.723 12.057 34.397 1.00 50.59 174 LYS A N 1
ATOM 1438 C CA . LYS A 1 174 ? -23.410 13.343 34.231 1.00 50.59 174 LYS A CA 1
ATOM 1439 C C . LYS A 1 174 ? -23.148 14.174 35.487 1.00 50.59 174 LYS A C 1
ATOM 1441 O O . LYS A 1 174 ? -23.657 13.852 36.557 1.00 50.59 174 LYS A O 1
ATOM 1446 N N . SER A 1 175 ? -22.329 15.215 35.366 1.00 48.62 175 SER A N 1
ATOM 1447 C CA . SER A 1 175 ? -22.155 16.199 36.432 1.00 48.62 175 SER A CA 1
ATOM 1448 C C . SER A 1 175 ? -23.485 16.928 36.609 1.00 48.62 175 SER A C 1
ATOM 1450 O O . SER A 1 175 ? -23.869 17.726 35.756 1.00 48.62 175 SER A O 1
ATOM 1452 N N . HIS A 1 176 ? -24.225 16.605 37.670 1.00 45.56 176 HIS A N 1
ATOM 1453 C CA . HIS A 1 176 ? -25.368 17.407 38.085 1.00 45.56 176 HIS A CA 1
ATOM 1454 C C . HIS A 1 176 ? -24.832 18.741 38.602 1.00 45.56 176 HIS A C 1
ATOM 1456 O O . HIS A 1 176 ? -24.207 18.807 39.662 1.00 45.56 176 HIS A O 1
ATOM 1462 N N . GLU A 1 177 ? -25.053 19.792 37.820 1.00 45.78 177 GLU A N 1
ATOM 1463 C CA . GLU A 1 177 ? -24.906 21.176 38.244 1.00 45.78 177 GLU A CA 1
ATOM 1464 C C . GLU A 1 177 ? -25.787 21.385 39.482 1.00 45.78 177 GLU A C 1
ATOM 1466 O O . GLU A 1 177 ? -27.015 21.341 39.414 1.00 45.78 177 GLU A O 1
ATOM 1471 N N . LYS A 1 178 ? -25.154 21.524 40.650 1.00 49.44 178 LYS A N 1
ATOM 1472 C CA . LYS A 1 178 ? -25.844 21.967 41.858 1.00 49.44 178 LYS A CA 1
ATOM 1473 C C . LYS A 1 178 ? -26.158 23.446 41.670 1.00 49.44 178 LYS A C 1
ATOM 1475 O O . LYS A 1 178 ? -25.302 24.295 41.904 1.00 49.44 178 LYS A O 1
ATOM 1480 N N . THR A 1 179 ? -27.380 23.745 41.249 1.00 49.59 179 THR A N 1
ATOM 1481 C CA . THR A 1 179 ? -27.983 25.065 41.428 1.00 49.59 179 THR A CA 1
ATOM 1482 C C . THR A 1 179 ? -28.059 25.347 42.925 1.00 49.59 179 THR A C 1
ATOM 1484 O O . THR A 1 179 ? -28.878 24.755 43.626 1.00 49.59 179 THR A O 1
ATOM 1487 N N . ASN A 1 180 ? -27.165 26.205 43.417 1.00 47.88 180 ASN A N 1
ATOM 1488 C CA . ASN A 1 180 ? -27.301 26.814 44.734 1.00 47.88 180 ASN A CA 1
ATOM 1489 C C . ASN A 1 180 ? -28.385 27.898 44.641 1.00 47.88 180 ASN A C 1
ATOM 1491 O O . ASN A 1 180 ? -28.234 28.848 43.871 1.00 47.88 180 ASN A O 1
ATOM 1495 N N . LEU A 1 181 ? -29.455 27.720 45.414 1.00 39.03 181 LEU A N 1
ATOM 1496 C CA . LEU A 1 181 ? -30.368 28.765 45.877 1.00 39.03 181 LEU A CA 1
ATOM 1497 C C . LEU A 1 181 ? -30.194 28.877 47.391 1.00 39.03 181 LEU A C 1
ATOM 1499 O O . LEU A 1 181 ? -30.063 27.804 48.026 1.00 39.03 181 LEU A O 1
#

Solvent-accessible surface area (backbone atoms only — not comparable to full-atom values): 10595 Å² total; per-residue (Å²): 120,67,68,61,56,48,51,52,64,75,47,40,70,77,70,68,57,76,78,63,89,64,48,68,58,55,49,52,53,54,54,54,56,58,57,62,56,52,56,63,63,63,46,54,61,54,55,52,52,53,53,52,53,50,50,51,50,54,50,50,51,51,44,64,73,72,43,78,83,57,89,60,71,75,76,39,68,67,53,45,55,47,52,53,53,41,50,54,39,49,49,51,33,52,52,48,52,52,50,57,71,72,53,83,68,89,88,45,72,64,61,52,50,53,53,54,49,52,66,56,57,52,53,56,57,56,53,50,46,54,52,52,36,70,76,40,75,86,44,62,68,50,53,50,50,55,44,49,52,35,51,51,55,35,50,54,48,50,53,52,50,50,53,54,50,51,55,58,59,72,70,50,81,79,80,77,80,79,81,83,127

Sequence (181 aa):
MDKLSRYIQTHREDFEVDAPEGHGERFLKKLNHRHRRSLLIRARPVLKIAGITLLFILSGLWILEHTNLLPSPEKDPQIAEFKETENYYATQVSQKYNQLKHMKFVGDTLQKQIILKEFGSMDSVYYQLQKDLKMNPGDERILHAMIEYYQTKLNALNTIINQLSQIQNNNKPKSHEKTNL

Mean predicted aligned error: 17.45 Å

Radius of gyration: 42.42 Å; Cα contacts (8 Å, |Δi|>4): 45; chains: 1; bounding box: 123×53×81 Å

Secondary structure (DSSP, 8-state):
-HHHHHHHHHTHHHHSSPPPTTHHHHHHHHHHHHHHHHHHHHHHHHHHHHHHHHHHHHHHHHHHHHS--S--GGGSHHHHHHHHHHHHHHHHHHHHHHHHHHSPPSS-HHHHHHHHHHHHHTHHHHHHHHHHHHHSTT-HHHHHHHHHHHHHHHHHHHHHHHHHHHHHHHTS---------